Protein AF-0000000084345655 (afdb_homodimer)

Structure (mmCIF, N/CA/C/O backbone):
data_AF-0000000084345655-model_v1
#
loop_
_entity.id
_entity.type
_entity.pdbx_description
1 polymer 'Predicted metal-binding protein'
#
loop_
_atom_site.group_PDB
_atom_site.id
_atom_site.type_symbol
_atom_site.label_atom_id
_atom_site.label_alt_id
_atom_site.label_comp_id
_atom_site.label_asym_id
_atom_site.label_entity_id
_atom_site.label_seq_id
_atom_site.pdbx_PDB_ins_code
_atom_site.Cartn_x
_atom_site.Cartn_y
_atom_site.Cartn_z
_atom_site.occupancy
_atom_site.B_iso_or_equiv
_atom_site.auth_seq_id
_atom_site.auth_comp_id
_atom_site.auth_asym_id
_atom_site.auth_atom_id
_atom_site.pdbx_PDB_model_num
ATOM 1 N N . MET A 1 1 ? -11.711 14.359 1.758 1 95.94 1 MET A N 1
ATOM 2 C CA . MET A 1 1 ? -10.273 14.609 1.691 1 95.94 1 MET A CA 1
ATOM 3 C C . MET A 1 1 ? -9.516 13.352 1.294 1 95.94 1 MET A C 1
ATOM 5 O O . MET A 1 1 ? -9.844 12.258 1.756 1 95.94 1 MET A O 1
ATOM 9 N N . LYS A 1 2 ? -8.555 13.562 0.389 1 98.12 2 LYS A N 1
ATOM 10 C CA . LYS A 1 2 ? -7.789 12.422 -0.103 1 98.12 2 LYS A CA 1
ATOM 11 C C . LYS A 1 2 ? -6.379 12.406 0.487 1 98.12 2 LYS A C 1
ATOM 13 O O . LYS A 1 2 ? -5.684 13.422 0.468 1 98.12 2 LYS A O 1
ATOM 18 N N . ILE A 1 3 ? -6.008 11.258 1.002 1 98.69 3 ILE A N 1
ATOM 19 C CA . ILE A 1 3 ? -4.707 11.18 1.661 1 98.69 3 ILE A CA 1
ATOM 20 C C . ILE A 1 3 ? -3.922 9.984 1.113 1 98.69 3 ILE A C 1
ATOM 22 O O . ILE A 1 3 ? -4.488 9.117 0.446 1 98.69 3 ILE A O 1
ATOM 26 N N . ALA A 1 4 ? -2.621 9.961 1.27 1 98.88 4 ALA A N 1
ATOM 27 C CA . 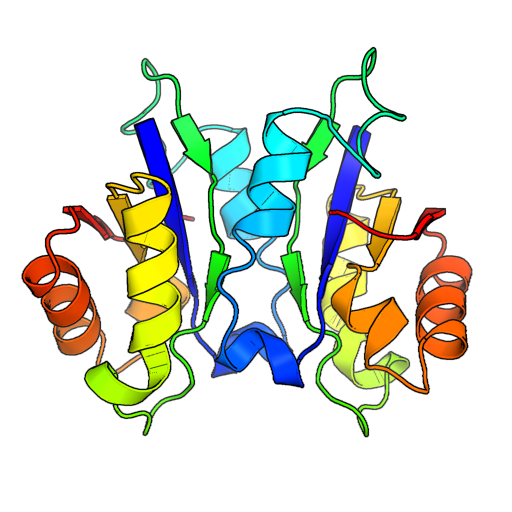ALA A 1 4 ? -1.746 8.844 0.935 1 98.88 4 ALA A CA 1
ATOM 28 C C . ALA A 1 4 ? -0.773 8.547 2.074 1 98.88 4 ALA A C 1
ATOM 30 O O . ALA A 1 4 ? -0.586 9.375 2.969 1 98.88 4 ALA A O 1
ATOM 31 N N . ILE A 1 5 ? -0.277 7.379 2.066 1 98.88 5 ILE A N 1
ATOM 32 C CA . ILE A 1 5 ? 0.68 6.941 3.076 1 98.88 5 ILE A CA 1
ATOM 33 C C . ILE A 1 5 ? 2.008 6.59 2.412 1 98.88 5 ILE A C 1
ATOM 35 O O . ILE A 1 5 ? 2.033 5.938 1.366 1 98.88 5 ILE A O 1
ATOM 39 N N . VAL A 1 6 ? 3.076 7.082 3 1 98.81 6 VAL A N 1
ATOM 40 C CA . VAL A 1 6 ? 4.418 6.688 2.58 1 98.81 6 VAL A CA 1
ATOM 41 C C . VAL A 1 6 ? 5.059 5.812 3.654 1 98.81 6 VAL A C 1
ATOM 43 O O . VAL A 1 6 ? 5.062 6.168 4.836 1 98.81 6 VAL A O 1
ATOM 46 N N . ILE A 1 7 ? 5.543 4.684 3.221 1 98.62 7 ILE A N 1
ATOM 47 C CA . ILE A 1 7 ? 6.195 3.762 4.148 1 98.62 7 ILE A CA 1
ATOM 48 C C . ILE A 1 7 ? 7.66 3.59 3.758 1 98.62 7 ILE A C 1
ATOM 50 O O . ILE A 1 7 ? 8.086 4.035 2.689 1 98.62 7 ILE A O 1
ATOM 54 N N . CYS A 1 8 ? 8.469 3.004 4.656 1 98.56 8 CYS A N 1
ATOM 55 C CA . CYS A 1 8 ? 9.883 2.727 4.426 1 98.56 8 CYS A CA 1
ATOM 56 C C . CYS A 1 8 ? 10.062 1.61 3.402 1 98.56 8 CYS A C 1
ATOM 58 O O . CYS A 1 8 ? 9.461 0.542 3.531 1 98.56 8 CYS A O 1
ATOM 60 N N . GLU A 1 9 ? 10.891 1.865 2.383 1 98.12 9 GLU A N 1
ATOM 61 C CA . GLU A 1 9 ? 11.148 0.864 1.353 1 98.12 9 GLU A CA 1
ATOM 62 C C . GLU A 1 9 ? 11.797 -0.385 1.948 1 98.12 9 GLU A C 1
ATOM 64 O O . GLU A 1 9 ? 11.391 -1.507 1.63 1 98.12 9 GLU A O 1
ATOM 69 N N . LYS A 1 10 ? 12.727 -0.243 2.801 1 97.56 10 LYS A N 1
ATOM 70 C CA . LYS A 1 10 ? 13.398 -1.377 3.422 1 97.56 10 LYS A CA 1
ATOM 71 C C . LYS A 1 10 ? 12.414 -2.248 4.195 1 97.56 10 LYS A C 1
ATOM 73 O O . LYS A 1 10 ? 12.398 -3.471 4.031 1 97.56 10 LYS A O 1
ATOM 78 N N . LEU A 1 11 ? 11.578 -1.655 4.957 1 97.62 11 LEU A N 1
ATOM 79 C CA . LEU A 1 11 ? 10.68 -2.402 5.828 1 97.62 11 LEU A CA 1
ATOM 80 C C . LEU A 1 11 ? 9.492 -2.945 5.035 1 97.62 11 LEU A C 1
ATOM 82 O O . LEU A 1 11 ? 8.797 -3.859 5.496 1 97.62 11 LEU A O 1
ATOM 86 N N . SER A 1 12 ? 9.242 -2.361 3.842 1 97.69 12 SER A N 1
ATOM 87 C CA . SER A 1 12 ? 8.133 -2.832 3.016 1 97.69 12 SER A CA 1
ATOM 88 C C . SER A 1 12 ? 8.352 -4.273 2.574 1 97.69 12 SER A C 1
ATOM 90 O O . SER A 1 12 ? 7.406 -4.949 2.16 1 97.69 12 SER A O 1
ATOM 92 N N . TYR A 1 13 ? 9.578 -4.773 2.637 1 97.62 13 TYR A N 1
ATOM 93 C CA . TYR A 1 13 ? 9.852 -6.16 2.264 1 97.62 13 TYR A CA 1
ATOM 94 C C . TYR A 1 13 ? 9.352 -7.121 3.334 1 97.62 13 TYR A C 1
ATOM 96 O O . TYR A 1 13 ? 9.188 -8.312 3.076 1 97.62 13 TYR A O 1
ATOM 104 N N . GLU A 1 14 ? 9.047 -6.547 4.469 1 96.5 14 GLU A N 1
ATOM 105 C CA . GLU A 1 14 ? 8.578 -7.406 5.551 1 96.5 14 GLU A CA 1
ATOM 106 C C . GLU A 1 14 ? 7.188 -6.984 6.02 1 96.5 14 GLU A C 1
ATOM 108 O O . GLU A 1 14 ? 6.539 -7.707 6.781 1 96.5 14 GLU A O 1
ATOM 113 N N . CYS A 1 15 ? 6.75 -5.922 5.504 1 96.56 15 CYS A N 1
ATOM 114 C CA . CYS A 1 15 ? 5.535 -5.316 6.039 1 96.56 15 CYS A CA 1
ATOM 115 C C . CYS A 1 15 ? 4.422 -5.309 4.996 1 96.56 15 CYS A C 1
ATOM 117 O O . CYS A 1 15 ? 4.664 -5.012 3.826 1 96.56 15 CYS A O 1
ATOM 119 N N . SER A 1 16 ? 3.197 -5.641 5.395 1 97.44 16 SER A N 1
ATOM 120 C CA . SER A 1 16 ? 2.047 -5.574 4.5 1 97.44 16 SER A CA 1
ATOM 121 C C . SER A 1 16 ? 1.24 -4.297 4.727 1 97.44 16 SER A C 1
ATOM 123 O O . SER A 1 16 ? 0.158 -4.133 4.16 1 97.44 16 SER A O 1
ATOM 125 N N . ALA A 1 17 ? 1.705 -3.434 5.641 1 98.06 17 ALA A N 1
ATOM 126 C CA . ALA A 1 17 ? 1.094 -2.16 6.016 1 98.06 17 ALA A CA 1
ATOM 127 C C . ALA A 1 17 ? -0.197 -2.381 6.801 1 98.06 17 ALA A C 1
ATOM 129 O O . ALA A 1 17 ? -1.1 -1.542 6.77 1 98.06 17 ALA A O 1
ATOM 130 N N . ILE A 1 18 ? -0.336 -3.553 7.398 1 97.62 18 ILE A N 1
ATOM 131 C CA . ILE A 1 18 ? -1.552 -3.918 8.117 1 97.62 18 ILE A CA 1
ATOM 132 C C . ILE A 1 18 ? -1.788 -2.936 9.266 1 97.62 18 ILE A C 1
ATOM 134 O O . ILE A 1 18 ? -2.928 -2.549 9.531 1 97.62 18 ILE A O 1
ATOM 138 N N . GLY A 1 19 ? -0.751 -2.561 10.023 1 97.12 19 GLY A N 1
ATOM 139 C CA . GLY A 1 19 ? -0.889 -1.598 11.109 1 97.12 19 GLY A CA 1
ATOM 140 C C . GLY A 1 19 ? -1.398 -0.247 10.641 1 97.12 19 GLY A C 1
ATOM 141 O O . GLY A 1 19 ? -2.262 0.353 11.281 1 97.12 19 GLY A O 1
ATOM 142 N N . CYS A 1 20 ? -0.872 0.239 9.531 1 98.44 20 CYS A N 1
ATOM 143 C CA . CYS A 1 20 ? -1.305 1.506 8.953 1 98.44 20 CYS A CA 1
ATOM 144 C C . CYS A 1 20 ? -2.771 1.447 8.555 1 98.44 20 CYS A C 1
ATOM 146 O O . CYS A 1 20 ? -3.543 2.359 8.859 1 98.44 20 CYS A O 1
ATOM 148 N N . PHE A 1 21 ? -3.156 0.314 7.902 1 98.5 21 PHE A N 1
ATOM 149 C CA . PHE A 1 21 ? -4.539 0.162 7.457 1 98.5 21 PHE A CA 1
ATOM 150 C C . PHE A 1 21 ? -5.477 0.036 8.648 1 98.5 21 PHE A C 1
ATOM 152 O O . PHE A 1 21 ? -6.578 0.595 8.641 1 98.5 21 PHE A O 1
ATOM 159 N N . ASN A 1 22 ? -5.035 -0.725 9.68 1 97.88 22 ASN A N 1
ATOM 160 C CA . ASN A 1 22 ? -5.855 -0.856 10.883 1 97.88 22 ASN A CA 1
ATOM 161 C C . ASN A 1 22 ? -6.121 0.499 11.531 1 97.88 22 ASN A C 1
ATOM 163 O O . ASN A 1 22 ? -7.266 0.819 11.859 1 97.88 22 ASN A O 1
ATOM 167 N N . ALA A 1 23 ? -5.113 1.276 11.711 1 98.31 23 ALA A N 1
ATOM 168 C CA . ALA A 1 23 ? -5.254 2.613 12.281 1 98.31 23 ALA A CA 1
ATOM 169 C C . ALA A 1 23 ? -6.137 3.496 11.406 1 98.31 23 ALA A C 1
ATOM 171 O O . ALA A 1 23 ? -6.984 4.234 11.914 1 98.31 23 ALA A O 1
ATOM 172 N N . PHE A 1 24 ? -5.961 3.426 10.047 1 98.5 24 PHE A N 1
ATOM 173 C CA . PHE A 1 24 ? -6.75 4.207 9.094 1 98.5 24 PHE A CA 1
ATOM 174 C C . PHE A 1 24 ? -8.227 3.832 9.18 1 98.5 24 PHE A C 1
ATOM 176 O O . PHE A 1 24 ? -9.086 4.703 9.328 1 98.5 24 PHE A O 1
ATOM 183 N N . ASN A 1 25 ? -8.516 2.531 9.125 1 97.19 25 ASN A N 1
ATOM 184 C CA . ASN A 1 25 ? -9.891 2.039 9.109 1 97.19 25 ASN A CA 1
ATOM 185 C C . ASN A 1 25 ? -10.633 2.406 10.391 1 97.19 25 ASN A C 1
ATOM 187 O O . ASN A 1 25 ? -11.828 2.695 10.359 1 97.19 25 ASN A O 1
ATOM 191 N N . LYS A 1 26 ? -9.922 2.441 11.469 1 96.94 26 LYS A N 1
ATOM 192 C CA . LYS A 1 26 ? -10.547 2.701 12.758 1 96.94 26 LYS A CA 1
ATOM 193 C C . LYS A 1 26 ? -10.461 4.184 13.117 1 96.94 26 LYS A C 1
ATOM 195 O O . LYS A 1 26 ? -10.969 4.602 14.164 1 96.94 26 LYS A O 1
ATOM 200 N N . LYS A 1 27 ? -9.82 4.965 12.312 1 97.69 27 LYS A N 1
ATOM 201 C CA . LYS A 1 27 ? -9.547 6.375 12.586 1 97.69 27 LYS A CA 1
ATOM 202 C C . LYS A 1 27 ? -8.953 6.566 13.969 1 97.69 27 LYS A C 1
ATOM 204 O O . LYS A 1 27 ? -9.43 7.391 14.75 1 97.69 27 LYS A O 1
ATOM 209 N N . GLU A 1 28 ? -7.902 5.793 14.156 1 98.06 28 GLU A N 1
ATOM 210 C CA . GLU A 1 28 ? -7.188 5.859 15.43 1 98.06 28 GLU A CA 1
ATOM 211 C C . GLU A 1 28 ? -5.754 6.344 15.227 1 98.06 28 GLU A C 1
ATOM 213 O O . GLU A 1 28 ? -5.301 6.504 14.094 1 98.06 28 GLU A O 1
ATOM 218 N N . LYS A 1 29 ? -5.062 6.723 16.344 1 97.94 29 LYS A N 1
ATOM 219 C CA . LYS A 1 29 ? -3.682 7.191 16.312 1 97.94 29 LYS A CA 1
ATOM 220 C C . LYS A 1 29 ? -3.545 8.43 15.438 1 97.94 29 LYS A C 1
ATOM 222 O O . LYS A 1 29 ? -4.227 9.438 15.656 1 97.94 29 LYS A O 1
ATOM 227 N N . ALA A 1 30 ? -2.645 8.422 14.453 1 98.25 30 ALA A N 1
ATOM 228 C CA . ALA A 1 30 ? -2.418 9.633 13.664 1 98.25 30 ALA A CA 1
ATOM 229 C C . ALA A 1 30 ? -3.666 10.008 12.875 1 98.25 30 ALA A C 1
ATOM 231 O O . ALA A 1 30 ? -3.793 11.148 12.414 1 98.25 30 ALA A O 1
ATOM 232 N N . PHE A 1 31 ? -4.57 9.07 12.664 1 98.56 31 PHE A N 1
ATOM 233 C CA . PHE A 1 31 ? -5.758 9.32 11.859 1 98.56 31 PHE A CA 1
ATOM 234 C C . PHE A 1 31 ? -6.902 9.836 12.727 1 98.56 31 PHE A C 1
ATOM 236 O O . PHE A 1 31 ? -7.977 10.164 12.211 1 98.56 31 PHE A O 1
ATOM 243 N N . GLU A 1 32 ? -6.68 10 14.07 1 98.31 32 GLU A N 1
ATOM 244 C CA . GLU A 1 32 ? -7.684 10.555 14.977 1 98.31 32 GLU A CA 1
ATOM 245 C C . GLU A 1 32 ? -8.078 11.969 14.562 1 98.31 32 GLU A C 1
ATOM 247 O O . GLU A 1 32 ? -9.195 12.406 14.836 1 98.31 32 GLU A O 1
ATOM 252 N N . ILE A 1 33 ? -7.203 12.617 13.938 1 97.69 33 ILE A N 1
ATOM 253 C CA . ILE A 1 33 ? -7.41 14.008 13.555 1 97.69 33 ILE A CA 1
ATOM 254 C C . ILE A 1 33 ? -8.547 14.102 12.539 1 97.69 33 ILE A C 1
ATOM 256 O O . ILE A 1 33 ? -9.062 15.188 12.266 1 97.69 33 ILE A O 1
ATOM 260 N N . TYR A 1 34 ? -8.93 12.914 11.922 1 97.81 34 TYR A N 1
ATOM 261 C CA . TYR A 1 34 ? -9.961 12.906 10.891 1 97.81 34 TYR A CA 1
ATOM 262 C C . TYR A 1 34 ? -11.281 12.375 11.445 1 97.81 34 TYR A C 1
ATOM 264 O O . TYR A 1 34 ? -12.148 11.938 10.688 1 97.81 34 TYR A O 1
ATOM 272 N N . LYS A 1 35 ? -11.477 12.234 12.711 1 95.62 35 LYS A N 1
ATOM 273 C CA . LYS A 1 35 ? -12.602 11.562 13.352 1 95.62 35 LYS A CA 1
ATOM 274 C C . LYS A 1 35 ? -13.93 12.086 12.82 1 95.62 35 LYS A C 1
ATOM 276 O O . LYS A 1 35 ? -14.898 11.328 12.688 1 95.62 35 LYS A O 1
ATOM 281 N N . ASN A 1 36 ? -13.984 13.328 12.391 1 95.56 36 ASN A N 1
ATOM 282 C CA . ASN A 1 36 ? -15.242 13.914 11.938 1 95.56 36 ASN A CA 1
ATOM 283 C C . ASN A 1 36 ? -15.211 14.203 10.438 1 95.56 36 ASN A C 1
ATOM 285 O O . ASN A 1 36 ? -16.078 14.914 9.922 1 95.56 36 ASN A O 1
ATOM 289 N N . ASP A 1 37 ? -14.203 13.695 9.781 1 96.31 37 ASP A N 1
ATOM 290 C CA . ASP A 1 37 ? -14.016 13.992 8.359 1 96.31 37 ASP A CA 1
ATOM 291 C C . ASP A 1 37 ? -14.18 12.727 7.516 1 96.31 37 ASP A C 1
ATOM 293 O O . ASP A 1 37 ? -13.953 11.617 7.996 1 96.31 37 ASP A O 1
ATOM 297 N N . ASN A 1 38 ? -14.703 12.945 6.316 1 95.31 38 ASN A N 1
ATOM 298 C CA . ASN A 1 38 ? -14.656 11.883 5.32 1 95.31 38 ASN A CA 1
ATOM 299 C C . ASN A 1 38 ? -13.305 11.859 4.598 1 95.31 38 ASN A C 1
ATOM 301 O O . ASN A 1 38 ? -12.922 12.844 3.965 1 95.31 38 ASN A O 1
ATOM 305 N N . ILE A 1 39 ? -12.586 10.727 4.75 1 97.12 39 ILE A N 1
ATOM 306 C CA . ILE A 1 39 ? -11.281 10.633 4.113 1 97.12 39 ILE A CA 1
ATOM 307 C C . ILE A 1 39 ? -11.227 9.375 3.24 1 97.12 39 ILE A C 1
ATOM 309 O O . ILE A 1 39 ? -11.883 8.375 3.537 1 97.12 39 ILE A O 1
ATOM 313 N N . GLU A 1 40 ? -10.523 9.469 2.205 1 97.31 40 GLU A N 1
ATOM 314 C CA . GLU A 1 40 ? -10.234 8.344 1.323 1 97.31 40 GLU A CA 1
ATOM 315 C C . GLU A 1 40 ? -8.734 8.141 1.15 1 97.31 40 GLU A C 1
ATOM 317 O O . GLU A 1 40 ? -7.988 9.109 0.984 1 97.31 40 GLU A O 1
ATOM 322 N N . LEU A 1 41 ? -8.352 6.957 1.272 1 97.94 41 LEU A N 1
ATOM 323 C CA . LEU A 1 41 ? -6.965 6.621 0.964 1 97.94 41 LEU A CA 1
ATOM 324 C C . LEU A 1 41 ? -6.77 6.438 -0.537 1 97.94 41 LEU A C 1
ATOM 326 O O . LEU A 1 41 ? -7.426 5.59 -1.151 1 97.94 41 LEU A O 1
ATOM 330 N N . PHE A 1 42 ? -5.836 7.215 -1.172 1 97.81 42 PHE A N 1
ATOM 331 C CA . PHE A 1 42 ? -5.645 7.211 -2.617 1 97.81 42 PHE A CA 1
ATOM 332 C C . PHE A 1 42 ? -4.191 6.918 -2.969 1 97.81 42 PHE A C 1
ATOM 334 O O . PHE A 1 42 ? -3.691 7.367 -4 1 97.81 42 PHE A O 1
ATOM 341 N N . GLY A 1 43 ? -3.543 6.238 -2.018 1 97.75 43 GLY A N 1
ATOM 342 C CA . GLY A 1 43 ? -2.182 5.809 -2.303 1 97.75 43 GLY A CA 1
ATOM 343 C C . GLY A 1 43 ? -1.469 5.238 -1.091 1 97.75 43 GLY A C 1
ATOM 344 O O . GLY A 1 43 ? -1.678 5.703 0.032 1 97.75 43 GLY A O 1
ATOM 345 N N . LEU A 1 44 ? -0.71 4.32 -1.286 1 98.69 44 LEU A N 1
ATOM 346 C CA . LEU A 1 44 ? 0.305 3.785 -0.386 1 98.69 44 LEU A CA 1
ATOM 347 C C . LEU A 1 44 ? 1.532 3.32 -1.165 1 98.69 44 LEU A C 1
ATOM 349 O O . LEU A 1 44 ? 1.423 2.48 -2.061 1 98.69 44 LEU A O 1
ATOM 353 N N . PHE A 1 45 ? 2.668 3.895 -0.838 1 98.69 45 PHE A N 1
ATOM 354 C CA . PHE A 1 45 ? 3.885 3.582 -1.578 1 98.69 45 PHE A CA 1
ATOM 355 C C . PHE A 1 45 ? 5.117 3.777 -0.703 1 98.69 45 PHE A C 1
ATOM 357 O O . PHE A 1 45 ? 5.039 4.402 0.357 1 98.69 45 PHE A O 1
ATOM 364 N N . HIS A 1 46 ? 6.227 3.209 -1.124 1 98.38 46 HIS A N 1
ATOM 365 C CA . HIS A 1 46 ? 7.441 3.334 -0.324 1 98.38 46 HIS A CA 1
ATOM 366 C C . HIS A 1 46 ? 8.344 4.441 -0.86 1 98.38 46 HIS A C 1
ATOM 368 O O . HIS A 1 46 ? 8.188 4.871 -2.004 1 98.38 46 HIS A O 1
ATOM 374 N N . CYS A 1 47 ? 9.344 4.934 -0.099 1 97.88 47 CYS A N 1
ATOM 375 C CA . CYS A 1 47 ? 10.25 6.043 -0.364 1 97.88 47 CYS A CA 1
ATOM 376 C C . CYS A 1 47 ? 11.273 5.668 -1.428 1 97.88 47 CYS A C 1
ATOM 378 O O . CYS A 1 47 ? 12.055 6.516 -1.868 1 97.88 47 CYS A O 1
ATOM 380 N N . ASN A 1 48 ? 11.453 4.613 -1.831 1 97.56 48 ASN A N 1
ATOM 381 C CA . ASN A 1 48 ? 12.273 4.055 -2.895 1 97.56 48 ASN A CA 1
ATOM 382 C C . ASN A 1 48 ? 13.727 3.898 -2.453 1 97.56 48 ASN A C 1
ATOM 384 O O . ASN A 1 48 ? 14.648 3.994 -3.273 1 97.56 48 ASN A O 1
ATOM 388 N N . GLY A 1 49 ? 13.953 3.805 -1.143 1 96.94 49 GLY A N 1
ATOM 389 C CA . GLY A 1 49 ? 15.234 3.334 -0.635 1 96.94 49 GLY A CA 1
ATOM 390 C C . GLY A 1 49 ? 16.078 4.441 -0.032 1 96.94 49 GLY A C 1
ATOM 391 O O . GLY A 1 49 ? 15.938 5.605 -0.404 1 96.94 49 GLY A O 1
ATOM 392 N N . CYS A 1 50 ? 17.047 4.125 0.734 1 97.62 50 CYS A N 1
ATOM 393 C CA . CYS A 1 50 ? 17.828 5.02 1.573 1 97.62 50 CYS A CA 1
ATOM 394 C C . CYS A 1 50 ? 18.719 5.922 0.726 1 97.62 50 CYS A C 1
ATOM 396 O O . CYS A 1 50 ? 19.047 7.035 1.131 1 97.62 50 CYS A O 1
ATOM 398 N N . ASN A 1 51 ? 19.109 5.477 -0.377 1 96.56 51 ASN A N 1
ATOM 399 C CA . ASN A 1 51 ? 20.016 6.234 -1.216 1 96.56 51 ASN A CA 1
ATOM 400 C C . ASN A 1 51 ? 19.312 6.809 -2.443 1 96.56 51 ASN A C 1
ATOM 402 O O . ASN A 1 51 ? 19.969 7.27 -3.381 1 96.56 51 ASN A O 1
ATOM 406 N N . SER A 1 52 ? 18.031 6.773 -2.404 1 96.94 52 SER A N 1
ATOM 407 C CA . SER A 1 52 ? 17.266 7.211 -3.572 1 96.94 52 SER A CA 1
ATOM 408 C C . SER A 1 52 ? 17.312 8.727 -3.729 1 96.94 52 SER A C 1
ATOM 410 O O . SER A 1 52 ? 17.5 9.453 -2.748 1 96.94 52 SER A O 1
ATOM 412 N N . ASP A 1 53 ? 17.281 9.203 -4.957 1 97.81 53 ASP A N 1
ATOM 413 C CA . ASP A 1 53 ? 17.047 10.602 -5.273 1 97.81 53 ASP A CA 1
ATOM 414 C C . ASP A 1 53 ? 15.547 10.914 -5.273 1 97.81 53 ASP A C 1
ATOM 416 O O . ASP A 1 53 ? 14.828 10.547 -6.211 1 97.81 53 ASP A O 1
ATOM 420 N N . LEU A 1 54 ? 15.023 11.594 -4.289 1 97.81 54 LEU A N 1
ATOM 421 C CA . LEU A 1 54 ? 13.594 11.812 -4.086 1 97.81 54 LEU A CA 1
ATOM 422 C C . LEU A 1 54 ? 12.977 12.492 -5.301 1 97.81 54 LEU A C 1
ATOM 424 O O . LEU A 1 54 ? 11.891 12.102 -5.746 1 97.81 54 LEU A O 1
ATOM 428 N N . ASN A 1 55 ? 13.633 13.484 -5.836 1 97.06 55 ASN A N 1
ATOM 429 C CA . ASN A 1 55 ? 13.102 14.227 -6.977 1 97.06 55 ASN A CA 1
ATOM 430 C C . ASN A 1 55 ? 12.977 13.344 -8.211 1 97.06 55 ASN A C 1
ATOM 432 O O . ASN A 1 55 ? 12.016 13.469 -8.977 1 97.06 55 ASN A O 1
ATOM 436 N N . LYS A 1 56 ? 13.906 12.484 -8.398 1 97.38 56 LYS A N 1
ATOM 437 C CA . LYS A 1 56 ? 13.914 11.609 -9.57 1 97.38 56 LYS A CA 1
ATOM 438 C C . LYS A 1 56 ? 13.047 10.375 -9.344 1 97.38 56 LYS A C 1
ATOM 440 O O . LYS A 1 56 ? 12.219 10.031 -10.188 1 97.38 56 LYS A O 1
ATOM 445 N N . ASP A 1 57 ? 13.094 9.844 -8.211 1 97.44 57 ASP A N 1
ATOM 446 C CA . ASP A 1 57 ? 12.555 8.508 -7.984 1 97.44 57 ASP A CA 1
ATOM 447 C C . ASP A 1 57 ? 11.086 8.578 -7.574 1 97.44 57 ASP A C 1
ATOM 449 O O . ASP A 1 57 ? 10.359 7.59 -7.691 1 97.44 57 ASP A O 1
ATOM 453 N N . LEU A 1 58 ? 10.625 9.711 -7.102 1 98.12 58 LEU A N 1
ATOM 454 C CA . LEU A 1 58 ? 9.242 9.812 -6.656 1 98.12 58 LEU A CA 1
ATOM 455 C C . LEU A 1 58 ? 8.438 10.727 -7.578 1 98.12 58 LEU A C 1
ATOM 457 O O . LEU A 1 58 ? 7.238 10.922 -7.375 1 98.12 58 LEU A O 1
ATOM 461 N N . ASP A 1 59 ? 9.039 11.211 -8.617 1 96.81 59 ASP A N 1
ATOM 462 C CA . ASP A 1 59 ? 8.43 12.234 -9.461 1 96.81 59 ASP A CA 1
ATOM 463 C C . ASP A 1 59 ? 7.109 11.742 -10.055 1 96.81 59 ASP A C 1
ATOM 465 O O . ASP A 1 59 ? 6.09 12.438 -9.969 1 96.81 59 ASP A O 1
ATOM 469 N N . TYR A 1 60 ? 7.125 10.625 -10.656 1 96.94 60 TYR A N 1
ATOM 470 C CA . TYR A 1 60 ? 5.918 10.102 -11.289 1 96.94 60 TYR A CA 1
ATOM 471 C C . TYR A 1 60 ? 4.824 9.859 -10.258 1 96.94 60 TYR A C 1
ATOM 473 O O . TYR A 1 60 ? 3.656 10.172 -10.5 1 96.94 60 TYR A O 1
ATOM 481 N N . LYS A 1 61 ? 5.16 9.383 -9.117 1 98.12 61 LYS A N 1
ATOM 482 C CA . LYS A 1 61 ? 4.195 9.156 -8.047 1 98.12 61 LYS A CA 1
ATOM 483 C C . LYS A 1 61 ? 3.553 10.469 -7.602 1 98.12 61 LYS A C 1
ATOM 485 O O . LYS A 1 61 ? 2.332 10.547 -7.445 1 98.12 61 LYS A O 1
ATOM 490 N N . ILE A 1 62 ? 4.418 11.5 -7.461 1 98.31 62 ILE A N 1
ATOM 491 C CA . ILE A 1 62 ? 3.941 12.82 -7.066 1 98.31 62 ILE A CA 1
ATOM 492 C C . ILE A 1 62 ? 2.951 13.344 -8.109 1 98.31 62 ILE A C 1
ATOM 494 O O . ILE A 1 62 ? 1.875 13.836 -7.754 1 98.31 62 ILE A O 1
ATOM 498 N N . THR A 1 63 ? 3.33 13.164 -9.344 1 97.81 63 THR A N 1
ATOM 499 C CA . THR A 1 63 ? 2.479 13.625 -10.438 1 97.81 63 THR A CA 1
ATOM 500 C C . THR A 1 63 ? 1.115 12.938 -10.383 1 97.81 63 THR A C 1
ATOM 502 O O . THR A 1 63 ? 0.081 13.594 -10.523 1 97.81 63 THR A O 1
ATOM 505 N N . GLN A 1 64 ? 1.069 11.68 -10.133 1 97.19 64 GLN A N 1
ATOM 506 C CA . GLN A 1 64 ? -0.175 10.922 -10.055 1 97.19 64 GLN A CA 1
ATOM 507 C C . GLN A 1 64 ? -1.02 11.367 -8.867 1 97.19 64 GLN A C 1
ATOM 509 O O . GLN A 1 64 ? -2.232 11.547 -8.992 1 97.19 64 GLN A O 1
ATOM 514 N N . LEU A 1 65 ? -0.371 11.539 -7.742 1 98.31 65 LEU A N 1
ATOM 515 C CA . LEU A 1 65 ? -1.086 11.977 -6.551 1 98.31 65 LEU A CA 1
ATOM 516 C C . LEU A 1 65 ? -1.768 13.32 -6.789 1 98.31 65 LEU A C 1
ATOM 518 O O . LEU A 1 65 ? -2.928 13.508 -6.414 1 98.31 65 LEU A O 1
ATOM 522 N N . LYS A 1 66 ? -1.052 14.211 -7.414 1 98 66 LYS A N 1
ATOM 523 C CA . LYS A 1 66 ? -1.604 15.539 -7.695 1 98 66 LYS A CA 1
ATOM 524 C C . LYS A 1 66 ? -2.754 15.453 -8.695 1 98 66 LYS A C 1
ATOM 526 O O . LYS A 1 66 ? -3.773 16.125 -8.531 1 98 66 LYS A O 1
ATOM 531 N N . LYS A 1 67 ? -2.58 14.648 -9.672 1 97.5 67 LYS A N 1
ATOM 532 C CA . LYS A 1 67 ? -3.625 14.461 -10.672 1 97.5 67 LYS A CA 1
ATOM 533 C C . LYS A 1 67 ? -4.93 14.008 -10.023 1 97.5 67 LYS A C 1
ATOM 535 O O . LYS A 1 67 ? -6.016 14.367 -10.492 1 97.5 67 LYS A O 1
ATOM 540 N N . PHE A 1 68 ? -4.852 13.305 -8.961 1 97.69 68 PHE A N 1
ATOM 541 C CA . PHE A 1 68 ? -6.035 12.773 -8.305 1 97.69 68 PHE A CA 1
ATOM 542 C C . PHE A 1 68 ? -6.391 13.586 -7.066 1 97.69 68 PHE A C 1
ATOM 544 O O . PHE A 1 68 ? -7.156 13.141 -6.215 1 97.69 68 PHE A O 1
ATOM 551 N N . ASN A 1 69 ? -5.766 14.734 -6.883 1 97.81 69 ASN A N 1
ATOM 552 C CA . ASN A 1 69 ? -6.086 15.742 -5.883 1 97.81 69 ASN A CA 1
ATOM 553 C C . ASN A 1 69 ? -5.82 15.234 -4.469 1 97.81 69 ASN A C 1
ATOM 555 O O . ASN A 1 69 ? -6.594 15.508 -3.549 1 97.81 69 ASN A O 1
ATOM 559 N N . VAL A 1 70 ? -4.781 14.414 -4.402 1 98.44 70 VAL A N 1
ATOM 560 C CA . VAL A 1 70 ? -4.332 14.039 -3.066 1 98.44 70 VAL A CA 1
ATOM 561 C C . VAL A 1 70 ? -3.699 15.242 -2.373 1 98.44 70 VAL A C 1
ATOM 563 O O . VAL A 1 70 ? -2.852 15.922 -2.955 1 98.44 70 VAL A O 1
ATOM 566 N N . GLU A 1 71 ? -4.086 15.398 -1.108 1 97.81 71 GLU A N 1
ATOM 567 C CA . GLU A 1 71 ? -3.686 16.625 -0.432 1 97.81 71 GLU A CA 1
ATOM 568 C C . GLU A 1 71 ? -2.732 16.344 0.725 1 97.81 71 GLU A C 1
ATOM 570 O O . GLU A 1 71 ? -1.902 17.172 1.078 1 97.81 71 GLU A O 1
ATOM 575 N N . ILE A 1 72 ? -2.887 15.25 1.305 1 98.81 72 ILE A N 1
ATOM 576 C CA . ILE A 1 72 ? -2.215 14.969 2.57 1 98.81 72 ILE A CA 1
ATOM 577 C C . ILE A 1 72 ? -1.389 13.695 2.445 1 98.81 72 ILE A C 1
ATOM 579 O O . ILE A 1 72 ? -1.846 12.703 1.869 1 98.81 72 ILE A O 1
ATOM 583 N N . ILE A 1 73 ? -0.165 13.75 2.957 1 98.88 73 ILE A N 1
ATOM 584 C CA . ILE A 1 73 ? 0.725 12.602 3.023 1 98.88 73 ILE A CA 1
ATOM 585 C C . ILE A 1 73 ? 0.997 12.242 4.48 1 98.88 73 ILE A C 1
ATOM 587 O O . ILE A 1 73 ? 1.433 13.086 5.266 1 98.88 73 ILE A O 1
ATOM 591 N N . HIS A 1 74 ? 0.655 11.102 4.852 1 98.94 74 HIS A N 1
ATOM 592 C CA . HIS A 1 74 ? 1.117 10.562 6.125 1 98.94 74 HIS A CA 1
ATOM 593 C C . HIS A 1 74 ? 2.467 9.867 5.977 1 98.94 74 HIS A C 1
ATOM 595 O O . HIS A 1 74 ? 2.617 8.969 5.148 1 98.94 74 HIS A O 1
ATOM 601 N N . LEU A 1 75 ? 3.516 10.25 6.715 1 98.81 75 LEU A N 1
ATOM 602 C CA . LEU A 1 75 ? 4.758 9.5 6.832 1 98.81 75 LEU A CA 1
ATOM 603 C C . LEU A 1 75 ? 4.656 8.453 7.938 1 98.81 75 LEU A C 1
ATOM 605 O O . LEU A 1 75 ? 4.594 8.797 9.117 1 98.81 75 LEU A O 1
ATOM 609 N N . ALA A 1 76 ? 4.621 7.242 7.52 1 98.56 76 ALA A N 1
ATOM 610 C CA . ALA A 1 76 ? 4.383 6.156 8.461 1 98.56 76 ALA A CA 1
ATOM 611 C C . ALA A 1 76 ? 5.445 6.133 9.555 1 98.56 76 ALA A C 1
ATOM 613 O O . ALA A 1 76 ? 6.547 6.66 9.375 1 98.56 76 ALA A O 1
ATOM 614 N N . LYS A 1 77 ? 5.164 5.527 10.672 1 97.25 77 LYS A N 1
ATOM 615 C CA . LYS A 1 77 ? 6.031 5.469 11.844 1 97.25 77 LYS A CA 1
ATOM 616 C C . LYS A 1 77 ? 7.379 4.836 11.5 1 97.25 77 LYS A C 1
ATOM 618 O O . LYS A 1 77 ? 8.414 5.23 12.039 1 97.25 77 LYS A O 1
ATOM 623 N N . CYS A 1 78 ? 7.363 3.92 10.586 1 97.62 78 CYS A N 1
ATOM 624 C CA . CYS A 1 78 ? 8.602 3.248 10.211 1 97.62 78 CYS A CA 1
ATOM 625 C C . CYS A 1 78 ? 9.594 4.23 9.602 1 97.62 78 CYS A C 1
ATOM 627 O O . CYS A 1 78 ? 10.805 4.094 9.797 1 97.62 78 CYS A O 1
ATOM 629 N N . ILE A 1 79 ? 9.102 5.16 8.836 1 97.38 79 ILE A N 1
ATOM 630 C CA . ILE A 1 79 ? 10.008 6.16 8.273 1 97.38 79 ILE A CA 1
ATOM 631 C C . ILE A 1 79 ? 10.578 7.02 9.398 1 97.38 79 ILE A C 1
ATOM 633 O O . ILE A 1 79 ? 11.781 7.309 9.414 1 97.38 79 ILE A O 1
ATOM 637 N N . GLU A 1 80 ? 9.75 7.383 10.305 1 95.25 80 GLU A N 1
ATOM 638 C CA . GLU A 1 80 ? 10.156 8.234 11.422 1 95.25 80 GLU A CA 1
ATOM 639 C C . GLU A 1 80 ? 11.227 7.555 12.273 1 95.25 80 GLU A C 1
ATOM 641 O O . GLU A 1 80 ? 12.188 8.195 12.703 1 95.25 80 GLU A O 1
ATOM 646 N N . VAL A 1 81 ? 11.102 6.242 12.469 1 94.88 81 VAL A N 1
ATOM 647 C CA . VAL A 1 81 ? 11.938 5.543 13.438 1 94.88 81 VAL A CA 1
ATOM 648 C C . VAL A 1 81 ? 13.188 5 12.75 1 94.88 81 VAL A C 1
ATOM 650 O O . VAL A 1 81 ? 14.266 4.98 13.336 1 94.88 81 VAL A O 1
ATOM 653 N N . GLU A 1 82 ? 13.117 4.652 11.461 1 94.19 82 GLU A N 1
ATOM 654 C CA . GLU A 1 82 ? 14.211 3.934 10.805 1 94.19 82 GLU A CA 1
ATOM 655 C C . GLU A 1 82 ? 15.008 4.855 9.891 1 94.19 82 GLU A C 1
ATOM 657 O O . GLU A 1 82 ? 16.141 4.535 9.516 1 94.19 82 GLU A O 1
ATOM 662 N N . CYS A 1 83 ? 14.477 5.918 9.508 1 97.25 83 CYS A N 1
ATOM 663 C CA . CYS A 1 83 ? 15.031 6.641 8.375 1 97.25 83 CYS A CA 1
ATOM 664 C C . CYS A 1 83 ? 15.812 7.863 8.836 1 97.25 83 CYS A C 1
ATOM 666 O O . CYS A 1 83 ? 15.258 8.766 9.461 1 97.25 83 CYS A O 1
ATOM 668 N N . PHE A 1 84 ? 17.031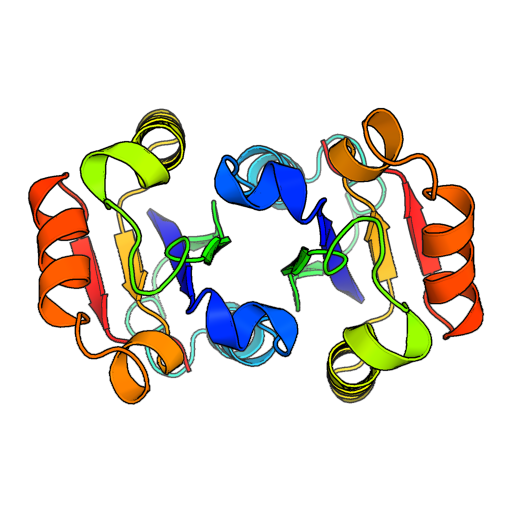 7.961 8.508 1 97.19 84 PHE A N 1
ATOM 669 C CA . PHE A 1 84 ? 17.859 9.109 8.852 1 97.19 84 PHE A CA 1
ATOM 670 C C . PHE A 1 84 ? 17.516 10.312 7.984 1 97.19 84 PHE A C 1
ATOM 672 O O . PHE A 1 84 ? 17.906 11.438 8.289 1 97.19 84 PHE A O 1
ATOM 679 N N . ARG A 1 85 ? 16.766 10.086 6.945 1 97.5 85 ARG A N 1
ATOM 680 C CA . ARG A 1 85 ? 16.406 11.156 6.02 1 97.5 85 ARG A CA 1
ATOM 681 C C . ARG A 1 85 ? 14.984 11.641 6.273 1 97.5 85 ARG A C 1
ATOM 683 O O . ARG A 1 85 ? 14.352 12.219 5.387 1 97.5 85 ARG A O 1
ATOM 690 N N . TYR A 1 86 ? 14.438 11.352 7.438 1 98.06 86 TYR A N 1
ATOM 691 C CA . TYR A 1 86 ? 13.047 11.672 7.738 1 98.06 86 TYR A CA 1
ATOM 692 C C . TYR A 1 86 ? 12.734 13.125 7.406 1 98.06 86 TYR A C 1
ATOM 694 O O . TYR A 1 86 ? 11.781 13.422 6.684 1 98.06 86 TYR A O 1
ATOM 702 N N . CYS A 1 87 ? 13.523 14.078 7.91 1 98.19 87 CYS A N 1
ATOM 703 C CA . CYS A 1 87 ? 13.281 15.5 7.719 1 98.19 87 CYS A CA 1
ATOM 704 C C . CYS A 1 87 ? 13.359 15.875 6.246 1 98.19 87 CYS A C 1
ATOM 706 O O . CYS A 1 87 ? 12.586 16.703 5.766 1 98.19 87 CYS A O 1
ATOM 708 N N . GLU A 1 88 ? 14.305 15.281 5.59 1 98.44 88 GLU A N 1
ATOM 709 C CA . GLU A 1 88 ? 14.438 15.516 4.156 1 98.44 88 GLU A CA 1
ATOM 710 C C . GLU A 1 88 ? 13.188 15.062 3.404 1 98.44 88 GLU A C 1
ATOM 712 O O . GLU A 1 88 ? 12.672 15.789 2.547 1 98.44 88 GLU A O 1
ATOM 717 N N . ILE A 1 89 ? 12.68 13.883 3.727 1 98.62 89 ILE A N 1
ATOM 718 C CA . ILE A 1 89 ? 11.492 13.328 3.082 1 98.62 89 ILE A CA 1
ATOM 719 C C . ILE A 1 89 ? 10.281 14.203 3.4 1 98.62 89 ILE A C 1
ATOM 721 O O . ILE A 1 89 ? 9.5 14.539 2.508 1 98.62 89 ILE A O 1
ATOM 725 N N . LYS A 1 90 ? 10.195 14.562 4.668 1 98.69 90 LYS A N 1
ATOM 726 C CA . LYS A 1 90 ? 9.102 15.438 5.078 1 98.69 90 LYS A CA 1
ATOM 727 C C . LYS A 1 90 ? 9.109 16.734 4.273 1 98.69 90 LYS A C 1
ATOM 729 O O . LYS A 1 90 ? 8.086 17.109 3.688 1 98.69 90 LYS A O 1
ATOM 734 N N . ARG A 1 91 ? 10.227 17.344 4.211 1 98.62 91 ARG A N 1
ATOM 735 C CA . ARG A 1 91 ? 10.359 18.625 3.502 1 98.62 91 ARG A CA 1
ATOM 736 C C . ARG A 1 91 ? 10.086 18.453 2.012 1 98.62 91 ARG A C 1
ATOM 738 O O . ARG A 1 91 ? 9.508 19.328 1.375 1 98.62 91 ARG A O 1
ATOM 745 N N . PHE A 1 92 ? 10.531 17.344 1.48 1 98.75 92 PHE A N 1
ATOM 746 C CA . PHE A 1 92 ? 10.297 17.047 0.073 1 98.75 92 PHE A CA 1
ATOM 747 C C . PHE A 1 92 ? 8.812 17.125 -0.26 1 98.75 92 PHE A C 1
ATOM 749 O O . PHE A 1 92 ? 8.414 17.828 -1.185 1 98.75 92 PHE A O 1
ATOM 756 N N . PHE A 1 93 ? 7.984 16.406 0.532 1 98.75 93 PHE A N 1
ATOM 757 C CA . PHE A 1 93 ? 6.551 16.391 0.262 1 98.75 93 PHE A CA 1
ATOM 758 C C . PHE A 1 93 ? 5.926 17.75 0.545 1 98.75 93 PHE A C 1
ATOM 760 O O . PHE A 1 93 ? 5.039 18.188 -0.187 1 98.75 93 PHE A O 1
ATOM 767 N N . GLU A 1 94 ? 6.398 18.453 1.62 1 98.88 94 GLU A N 1
ATOM 768 C CA . GLU A 1 94 ? 5.898 19.781 1.907 1 98.88 94 GLU A CA 1
ATOM 769 C C . GLU A 1 94 ? 6.195 20.75 0.756 1 98.88 94 GLU A C 1
ATOM 771 O O . GLU A 1 94 ? 5.336 21.531 0.358 1 98.88 94 GLU A O 1
ATOM 776 N N . ASN A 1 95 ? 7.387 20.625 0.238 1 98.56 95 ASN A N 1
ATOM 777 C CA . ASN A 1 95 ? 7.801 21.5 -0.857 1 98.56 95 ASN A CA 1
ATOM 778 C C . ASN A 1 95 ? 7.004 21.219 -2.129 1 98.56 95 ASN A C 1
ATOM 780 O O . ASN A 1 95 ? 6.895 22.078 -3.004 1 98.56 95 ASN A O 1
ATOM 784 N N . LYS A 1 96 ? 6.551 20.031 -2.258 1 98.56 96 LYS A N 1
ATOM 785 C CA . LYS A 1 96 ? 5.723 19.688 -3.406 1 98.56 96 LYS A CA 1
ATOM 786 C C . LYS A 1 96 ? 4.273 20.109 -3.189 1 98.56 96 LYS A C 1
ATOM 788 O O . LYS A 1 96 ? 3.412 19.859 -4.035 1 98.56 96 LYS A O 1
ATOM 793 N N . GLY A 1 97 ? 3.957 20.641 -2.027 1 98.44 97 GLY A N 1
ATOM 794 C CA . GLY A 1 97 ? 2.645 21.219 -1.81 1 98.44 97 GLY A CA 1
ATOM 795 C C . GLY A 1 97 ? 1.729 20.344 -0.976 1 98.44 97 GLY A C 1
ATOM 796 O O . GLY A 1 97 ? 0.537 20.641 -0.847 1 98.44 97 GLY A O 1
ATOM 797 N N . PHE A 1 98 ? 2.209 19.297 -0.461 1 98.81 98 PHE A N 1
ATOM 798 C CA . PHE A 1 98 ? 1.396 18.406 0.373 1 98.81 98 PHE A CA 1
ATOM 799 C C . PHE A 1 98 ? 1.438 18.859 1.83 1 98.81 98 PHE A C 1
ATOM 801 O O . PHE A 1 98 ? 2.463 19.359 2.303 1 98.81 98 PHE A O 1
ATOM 808 N N . LYS A 1 99 ? 0.269 18.719 2.496 1 98.75 99 LYS A N 1
ATOM 809 C CA . LYS A 1 99 ? 0.32 18.688 3.955 1 98.75 99 LYS A CA 1
ATOM 810 C C . LYS A 1 99 ? 0.878 17.359 4.453 1 98.75 99 LYS A C 1
ATOM 812 O O . LYS A 1 99 ? 0.447 16.297 4.012 1 98.75 99 LYS A O 1
ATOM 817 N N . VAL A 1 100 ? 1.836 17.453 5.344 1 98.81 100 VAL A N 1
ATOM 818 C CA . VAL A 1 100 ? 2.473 16.234 5.824 1 98.81 100 VAL A CA 1
ATOM 819 C C . VAL A 1 100 ? 2.07 15.977 7.277 1 98.81 100 VAL A C 1
ATOM 821 O O . VAL A 1 100 ? 2.145 16.875 8.117 1 98.81 100 VAL A O 1
ATOM 824 N N . ILE A 1 101 ? 1.58 14.852 7.543 1 98.75 101 ILE A N 1
ATOM 825 C CA . ILE A 1 101 ? 1.228 14.43 8.891 1 98.75 101 ILE A CA 1
ATOM 826 C C . ILE A 1 101 ? 2.184 13.336 9.359 1 98.75 101 ILE A C 1
ATOM 828 O O . ILE A 1 101 ? 2.506 12.422 8.602 1 98.75 101 ILE A O 1
ATOM 832 N N . GLU A 1 102 ? 2.584 13.461 10.594 1 97.81 102 GLU A N 1
ATOM 833 C CA . GLU A 1 102 ? 3.514 12.477 11.148 1 97.81 102 GLU A CA 1
ATOM 834 C C . GLU A 1 102 ? 2.783 11.219 11.609 1 97.81 102 GLU A C 1
ATOM 836 O O . GLU A 1 102 ? 1.807 11.305 12.359 1 97.81 102 GLU A O 1
ATOM 841 N N . GLY A 1 103 ? 3.197 10.109 11.078 1 97.56 103 GLY A N 1
ATOM 842 C CA . GLY A 1 103 ? 2.801 8.82 11.617 1 97.56 103 GLY A CA 1
ATOM 843 C C . GLY A 1 103 ? 1.56 8.25 10.953 1 97.56 103 GLY A C 1
ATOM 844 O O . GLY A 1 103 ? 0.873 8.953 10.211 1 97.56 103 GLY A O 1
ATOM 845 N N . THR A 1 104 ? 1.305 7.105 11.281 1 98.06 104 THR A N 1
ATOM 846 C CA . THR A 1 104 ? 0.084 6.348 11.031 1 98.06 104 THR A CA 1
ATOM 847 C C . THR A 1 104 ? -0.351 5.59 12.281 1 98.06 104 THR A C 1
ATOM 849 O O . THR A 1 104 ? -1.186 6.078 13.047 1 98.06 104 THR A O 1
ATOM 852 N N . HIS A 1 105 ? 0.411 4.633 12.633 1 95.44 105 HIS A N 1
ATOM 853 C CA . HIS A 1 105 ? 0.095 3.826 13.797 1 95.44 105 HIS A CA 1
ATOM 854 C C . HIS A 1 105 ? 1.273 3.771 14.766 1 95.44 105 HIS A C 1
ATOM 856 O O . HIS A 1 105 ? 2.412 4.051 14.383 1 95.44 105 HIS A O 1
ATOM 862 N N . MET B 1 1 ? -16.016 -7.652 5.254 1 96 1 MET B N 1
ATOM 863 C CA . MET B 1 1 ? -14.977 -8.492 4.66 1 96 1 MET B CA 1
ATOM 864 C C . MET B 1 1 ? -13.672 -7.727 4.508 1 96 1 MET B C 1
ATOM 866 O O . MET B 1 1 ? -13.68 -6.551 4.133 1 96 1 MET B O 1
ATOM 870 N N . LYS B 1 2 ? -12.578 -8.43 4.867 1 98.19 2 LYS B N 1
ATOM 871 C CA . LYS B 1 2 ? -11.266 -7.777 4.805 1 98.19 2 LYS B CA 1
ATOM 872 C C . LYS B 1 2 ? -10.453 -8.289 3.617 1 98.19 2 LYS B C 1
ATOM 874 O O . LYS B 1 2 ? -10.336 -9.5 3.416 1 98.19 2 LYS B O 1
ATOM 879 N N . ILE B 1 3 ? -9.922 -7.348 2.854 1 98.69 3 ILE B N 1
ATOM 880 C CA . ILE B 1 3 ? -9.203 -7.746 1.651 1 98.69 3 ILE B CA 1
ATOM 881 C C . ILE B 1 3 ? -7.832 -7.07 1.623 1 98.69 3 ILE B C 1
ATOM 883 O O . ILE B 1 3 ? -7.586 -6.129 2.381 1 98.69 3 ILE B O 1
ATOM 887 N N . ALA B 1 4 ? -6.898 -7.578 0.862 1 98.88 4 ALA B N 1
ATOM 888 C CA . ALA B 1 4 ? -5.59 -6.977 0.613 1 98.88 4 ALA B CA 1
ATOM 889 C C . ALA B 1 4 ? -5.254 -6.996 -0.875 1 98.88 4 ALA B C 1
ATOM 891 O O . ALA B 1 4 ? -5.883 -7.719 -1.652 1 98.88 4 ALA B O 1
ATOM 892 N N . ILE B 1 5 ? -4.371 -6.145 -1.232 1 98.88 5 ILE B N 1
ATOM 893 C CA . ILE B 1 5 ? -3.928 -6.043 -2.619 1 98.88 5 ILE B CA 1
ATOM 894 C C . ILE B 1 5 ? -2.438 -6.363 -2.709 1 98.88 5 ILE B C 1
ATOM 896 O O . ILE B 1 5 ? -1.645 -5.902 -1.884 1 98.88 5 ILE B O 1
ATOM 900 N N . VAL B 1 6 ? -2.109 -7.191 -3.672 1 98.88 6 VAL B N 1
ATOM 901 C CA . VAL B 1 6 ? -0.708 -7.449 -3.986 1 98.88 6 VAL B CA 1
ATOM 902 C C . VAL B 1 6 ? -0.352 -6.809 -5.324 1 98.88 6 VAL B C 1
ATOM 904 O O . VAL B 1 6 ? -1.06 -6.996 -6.316 1 98.88 6 VAL B O 1
ATOM 907 N N . ILE B 1 7 ? 0.704 -6.047 -5.309 1 98.69 7 ILE B N 1
ATOM 908 C CA . ILE B 1 7 ? 1.15 -5.375 -6.527 1 98.69 7 ILE B CA 1
ATOM 909 C C . ILE B 1 7 ? 2.539 -5.879 -6.914 1 98.69 7 ILE B C 1
ATOM 911 O O . ILE B 1 7 ? 3.191 -6.578 -6.137 1 98.69 7 ILE B O 1
ATOM 915 N N . CYS B 1 8 ? 2.982 -5.582 -8.141 1 98.62 8 CYS B N 1
ATOM 916 C CA . CYS B 1 8 ? 4.301 -5.941 -8.656 1 98.62 8 CYS B CA 1
ATOM 917 C C . CYS B 1 8 ? 5.395 -5.133 -7.969 1 98.62 8 CYS B C 1
ATOM 919 O O . CYS B 1 8 ? 5.316 -3.902 -7.91 1 98.62 8 CYS B O 1
ATOM 921 N N . GLU B 1 9 ? 6.406 -5.84 -7.453 1 98.19 9 GLU B N 1
ATOM 922 C CA . GLU B 1 9 ? 7.52 -5.168 -6.789 1 98.19 9 GLU B CA 1
ATOM 923 C C . GLU B 1 9 ? 8.266 -4.246 -7.754 1 98.19 9 GLU B C 1
ATOM 925 O O . GLU B 1 9 ? 8.578 -3.105 -7.414 1 98.19 9 GLU B O 1
ATOM 930 N N . LYS B 1 10 ? 8.523 -4.664 -8.922 1 97.56 10 LYS B N 1
ATOM 931 C CA . LYS B 1 10 ? 9.227 -3.861 -9.914 1 97.56 10 LYS B CA 1
ATOM 932 C C . LYS B 1 10 ? 8.469 -2.574 -10.219 1 97.56 10 LYS B C 1
ATOM 934 O O . LYS B 1 10 ? 9.047 -1.486 -10.203 1 97.56 10 LYS B O 1
ATOM 939 N N . LEU B 1 11 ? 7.207 -2.666 -10.422 1 97.62 11 LEU B N 1
ATOM 940 C CA . LEU B 1 11 ? 6.418 -1.512 -10.836 1 97.62 11 LEU B CA 1
ATOM 941 C C . LEU B 1 11 ? 6.102 -0.616 -9.641 1 97.62 11 LEU B C 1
ATOM 943 O O . LEU B 1 11 ? 5.734 0.549 -9.812 1 97.62 11 LEU B O 1
ATOM 947 N N . SER B 1 12 ? 6.242 -1.178 -8.406 1 97.62 12 SER B N 1
ATOM 948 C CA . SER B 1 12 ? 5.977 -0.385 -7.211 1 97.62 12 SER B CA 1
ATOM 949 C C . SER B 1 12 ? 6.965 0.769 -7.082 1 97.62 12 SER B C 1
ATOM 951 O O . SER B 1 12 ? 6.723 1.722 -6.336 1 97.62 12 SER B O 1
ATOM 953 N N . TYR B 1 13 ? 8.094 0.718 -7.781 1 97.56 13 TYR B N 1
ATOM 954 C CA . TYR B 1 13 ? 9.062 1.806 -7.738 1 97.56 13 TYR B CA 1
ATOM 955 C C . TYR B 1 13 ? 8.578 3.008 -8.539 1 97.56 13 TYR B C 1
ATOM 957 O O . TYR B 1 13 ? 9.07 4.121 -8.359 1 97.56 13 TYR B O 1
ATOM 965 N N . GLU B 1 14 ? 7.555 2.744 -9.312 1 96.44 14 GLU B N 1
ATOM 966 C CA . GLU B 1 14 ? 7.035 3.846 -10.117 1 96.44 14 GLU B CA 1
ATOM 967 C C . GLU B 1 14 ? 5.562 4.105 -9.812 1 96.44 14 GLU B C 1
ATOM 969 O O . GLU B 1 14 ? 5.023 5.152 -10.172 1 96.44 14 GLU B O 1
ATOM 974 N N . CYS B 1 15 ? 5.012 3.246 -9.102 1 96.56 15 CYS B N 1
ATOM 975 C CA . CYS B 1 15 ? 3.564 3.275 -8.922 1 96.56 15 CYS B CA 1
ATOM 976 C C . CYS B 1 15 ? 3.199 3.621 -7.48 1 96.56 15 CYS B C 1
ATOM 978 O O . CYS B 1 15 ? 3.816 3.117 -6.539 1 96.56 15 CYS B O 1
ATOM 980 N N . SER B 1 16 ? 2.199 4.48 -7.281 1 97.44 16 SER B N 1
ATOM 981 C CA . SER B 1 16 ? 1.714 4.805 -5.945 1 97.44 16 SER B CA 1
ATOM 982 C C . SER B 1 16 ? 0.444 4.027 -5.613 1 97.44 16 SER B C 1
ATOM 984 O O . SER B 1 16 ? -0.189 4.273 -4.586 1 97.44 16 SER B O 1
ATOM 986 N N . ALA B 1 17 ? 0.009 3.156 -6.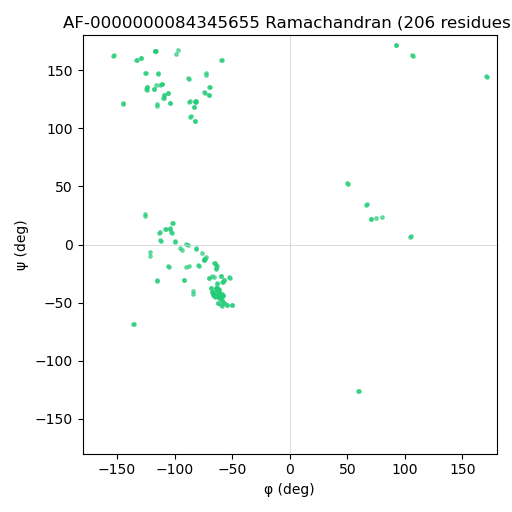527 1 98.06 17 ALA B N 1
ATOM 987 C CA . ALA B 1 17 ? -1.176 2.309 -6.414 1 98.06 17 ALA B CA 1
ATOM 988 C C . ALA B 1 17 ? -2.453 3.139 -6.5 1 98.06 17 ALA B C 1
ATOM 990 O O . ALA B 1 17 ? -3.486 2.762 -5.941 1 98.06 17 ALA B O 1
ATOM 991 N N . ILE B 1 18 ? -2.361 4.324 -7.086 1 97.62 18 ILE B N 1
ATOM 992 C CA . ILE B 1 18 ? -3.49 5.246 -7.176 1 97.62 18 ILE B CA 1
ATOM 993 C C . ILE B 1 18 ? -4.629 4.586 -7.949 1 97.62 18 ILE B C 1
ATOM 995 O O . ILE B 1 18 ? -5.801 4.742 -7.598 1 97.62 18 ILE B O 1
ATOM 999 N N . GLY B 1 19 ? -4.348 3.896 -9.07 1 97.12 19 GLY B N 1
ATOM 1000 C CA . GLY B 1 19 ? -5.375 3.207 -9.836 1 97.12 19 GLY B CA 1
ATOM 1001 C C . GLY B 1 19 ? -6.113 2.154 -9.031 1 97.12 19 GLY B C 1
ATOM 1002 O O . GLY B 1 19 ? -7.34 2.047 -9.117 1 97.12 19 GLY B O 1
ATOM 1003 N N . CYS B 1 20 ? -5.383 1.376 -8.273 1 98.44 20 CYS B N 1
ATOM 1004 C CA . CYS B 1 20 ? -5.977 0.353 -7.422 1 98.44 20 CYS B CA 1
ATOM 1005 C C . CYS B 1 20 ? -6.891 0.978 -6.379 1 98.44 20 CYS B C 1
ATOM 1007 O O . CYS B 1 20 ? -8.016 0.515 -6.176 1 98.44 20 CYS B O 1
ATOM 1009 N N . PHE B 1 21 ? -6.402 2.084 -5.742 1 98.5 21 PHE B N 1
ATOM 1010 C CA . PHE B 1 21 ? -7.195 2.752 -4.715 1 98.5 21 PHE B CA 1
ATOM 1011 C C . PHE B 1 21 ? -8.438 3.396 -5.324 1 98.5 21 PHE B C 1
ATOM 1013 O O . PHE B 1 21 ? -9.516 3.355 -4.73 1 98.5 21 PHE B O 1
ATOM 1020 N N . ASN B 1 22 ? -8.258 4.016 -6.516 1 97.94 22 ASN B N 1
ATOM 1021 C CA . ASN B 1 22 ? -9.406 4.613 -7.18 1 97.94 22 ASN B CA 1
ATOM 1022 C C . ASN B 1 22 ? -10.492 3.582 -7.469 1 97.94 22 ASN B C 1
ATOM 1024 O O . ASN B 1 22 ? -11.664 3.811 -7.176 1 97.94 22 ASN B O 1
ATOM 1028 N N . ALA B 1 23 ? -10.125 2.467 -8.016 1 98.31 23 ALA B N 1
ATOM 1029 C CA . ALA B 1 23 ? -11.07 1.388 -8.297 1 98.31 23 ALA B CA 1
ATOM 1030 C C . ALA B 1 23 ? -11.711 0.867 -7.012 1 98.31 23 ALA B C 1
ATOM 1032 O O . ALA B 1 23 ? -12.914 0.612 -6.969 1 98.31 23 ALA B O 1
ATOM 1033 N N . PHE B 1 24 ? -10.898 0.705 -5.926 1 98.5 24 PHE B N 1
ATOM 1034 C CA . PHE B 1 24 ? -11.383 0.229 -4.633 1 98.5 24 PHE B CA 1
ATOM 1035 C C . PHE B 1 24 ? -12.406 1.195 -4.051 1 98.5 24 PHE B C 1
ATOM 1037 O O . PHE B 1 24 ? -13.508 0.789 -3.672 1 98.5 24 PHE B O 1
ATOM 1044 N N . ASN B 1 25 ? -12.062 2.48 -4.008 1 97.12 25 ASN B N 1
ATOM 1045 C CA . ASN B 1 25 ? -12.906 3.498 -3.393 1 97.12 25 ASN B CA 1
ATOM 1046 C C . ASN B 1 25 ? -14.242 3.623 -4.117 1 97.12 25 ASN B C 1
ATOM 1048 O O . ASN B 1 25 ? -15.281 3.854 -3.484 1 97.12 25 ASN B O 1
ATOM 1052 N N . LYS B 1 26 ? -14.211 3.43 -5.387 1 96.94 26 LYS B N 1
ATOM 1053 C CA . LYS B 1 26 ? -15.422 3.605 -6.191 1 96.94 26 LYS B CA 1
ATOM 1054 C C . LYS B 1 26 ? -16.156 2.281 -6.375 1 96.94 26 LYS B C 1
ATOM 1056 O O . LYS B 1 26 ? -17.219 2.236 -6.988 1 96.94 26 LYS B O 1
ATOM 1061 N N . LYS B 1 27 ? -15.594 1.192 -5.902 1 97.69 27 LYS B N 1
ATOM 1062 C CA . LYS B 1 27 ? -16.109 -0.16 -6.102 1 97.69 27 LYS B CA 1
ATOM 1063 C C . LYS B 1 27 ? -16.391 -0.429 -7.574 1 97.69 27 LYS B C 1
ATOM 1065 O O . LYS B 1 27 ? -17.484 -0.881 -7.93 1 97.69 27 LYS B O 1
ATOM 1070 N N . GLU B 1 28 ? -15.344 -0.135 -8.32 1 98.06 28 GLU B N 1
ATOM 1071 C CA . GLU B 1 28 ? -15.422 -0.352 -9.758 1 98.06 28 GLU B CA 1
ATOM 1072 C C . GLU B 1 28 ? -14.43 -1.415 -10.219 1 98.06 28 GLU B C 1
ATOM 1074 O O . GLU B 1 28 ? -13.602 -1.882 -9.422 1 98.06 28 GLU B O 1
ATOM 1079 N N . LYS B 1 29 ? -14.602 -1.912 -11.477 1 97.94 29 LYS B N 1
ATOM 1080 C CA . LYS B 1 29 ? -13.711 -2.922 -12.055 1 97.94 29 LYS B CA 1
ATOM 1081 C C . LYS B 1 29 ? -13.711 -4.195 -11.219 1 97.94 29 LYS B C 1
ATOM 1083 O O . LYS B 1 29 ? -14.766 -4.785 -10.969 1 97.94 29 LYS B O 1
ATOM 1088 N N . ALA B 1 30 ? -12.547 -4.691 -10.789 1 98.25 30 ALA B N 1
ATOM 1089 C CA . ALA B 1 30 ? -12.508 -5.961 -10.07 1 98.25 30 ALA B CA 1
ATOM 1090 C C . ALA B 1 30 ? -13.258 -5.867 -8.75 1 98.25 30 ALA B C 1
ATOM 1092 O O . ALA B 1 30 ? -13.625 -6.891 -8.156 1 98.25 30 ALA B O 1
ATOM 1093 N N . PHE B 1 31 ? -13.453 -4.656 -8.227 1 98.56 31 PHE B N 1
ATOM 1094 C CA . PHE B 1 31 ? -14.094 -4.473 -6.93 1 98.56 31 PHE B CA 1
ATOM 1095 C C . PHE B 1 31 ? -15.609 -4.367 -7.082 1 98.56 31 PHE B C 1
ATOM 1097 O O . PHE B 1 31 ? -16.328 -4.266 -6.09 1 98.56 31 PHE B O 1
ATOM 1104 N N . GLU B 1 32 ? -16.141 -4.449 -8.352 1 98.31 32 GLU B N 1
ATOM 1105 C CA . GLU B 1 32 ? -17.578 -4.426 -8.602 1 98.31 32 GLU B CA 1
ATOM 1106 C C . GLU B 1 32 ? -18.281 -5.582 -7.898 1 98.31 32 GLU B C 1
ATOM 1108 O O . GLU B 1 32 ? -19.453 -5.48 -7.551 1 98.31 32 GLU B O 1
ATOM 1113 N N . ILE B 1 33 ? -17.578 -6.609 -7.695 1 97.62 33 ILE B N 1
ATOM 1114 C CA . ILE B 1 33 ? -18.141 -7.82 -7.109 1 97.62 33 ILE B CA 1
ATOM 1115 C C . ILE B 1 33 ? -18.578 -7.543 -5.672 1 97.62 33 ILE B C 1
ATOM 1117 O O . ILE B 1 33 ? -19.297 -8.336 -5.074 1 97.62 33 ILE B O 1
ATOM 1121 N N . TYR B 1 34 ? -18.078 -6.387 -5.086 1 97.81 34 TYR B N 1
ATOM 1122 C CA . TYR B 1 34 ? -18.391 -6.062 -3.697 1 97.81 34 TYR B CA 1
ATOM 1123 C C . TYR B 1 34 ? -19.438 -4.965 -3.611 1 97.81 34 TYR B C 1
ATOM 1125 O O . TYR B 1 34 ? -19.562 -4.293 -2.586 1 97.81 34 TYR B O 1
ATOM 1133 N N . LYS B 1 35 ? -20.156 -4.609 -4.637 1 95.56 35 LYS B N 1
ATOM 1134 C CA . LYS B 1 35 ? -21.031 -3.453 -4.734 1 95.56 35 LYS B CA 1
ATOM 1135 C C . LYS B 1 35 ? -22.031 -3.424 -3.574 1 95.56 35 LYS B C 1
ATOM 1137 O O . LYS B 1 35 ? -22.391 -2.35 -3.088 1 95.56 35 LYS B O 1
ATOM 1142 N N . ASN B 1 36 ? -22.375 -4.578 -3.031 1 95.5 36 ASN B N 1
ATOM 1143 C CA . ASN B 1 36 ? -23.375 -4.633 -1.971 1 95.5 36 ASN B CA 1
ATOM 1144 C C . ASN B 1 36 ? -22.766 -5.074 -0.644 1 95.5 36 ASN B C 1
ATOM 1146 O O . ASN B 1 36 ? -23.484 -5.402 0.298 1 95.5 36 ASN B O 1
ATOM 1150 N N . ASP B 1 37 ? -21.453 -5.129 -0.611 1 96.38 37 ASP B N 1
ATOM 1151 C CA . ASP B 1 37 ? -20.766 -5.625 0.571 1 96.38 37 ASP B CA 1
ATOM 1152 C C . ASP B 1 37 ? -19.953 -4.516 1.239 1 96.38 37 ASP B C 1
ATOM 1154 O O . ASP B 1 37 ? -19.531 -3.562 0.581 1 96.38 37 ASP B O 1
ATOM 1158 N N . ASN B 1 38 ? -19.875 -4.621 2.555 1 95.38 38 ASN B N 1
ATOM 1159 C CA . ASN B 1 38 ? -18.906 -3.793 3.275 1 95.38 38 ASN B CA 1
ATOM 1160 C C . ASN B 1 38 ? -17.516 -4.414 3.266 1 95.38 38 ASN B C 1
ATOM 1162 O O . ASN B 1 38 ? -17.328 -5.539 3.738 1 95.38 38 ASN B O 1
ATOM 1166 N N . ILE B 1 39 ? -16.562 -3.678 2.658 1 97.12 39 ILE B N 1
ATOM 1167 C CA . ILE B 1 39 ? -15.203 -4.207 2.584 1 97.12 39 ILE B CA 1
ATOM 1168 C C . ILE B 1 39 ? -14.219 -3.201 3.178 1 97.12 39 ILE B C 1
ATOM 1170 O O . ILE B 1 39 ? -14.453 -1.992 3.123 1 97.12 39 ILE B O 1
ATOM 1174 N N . GLU B 1 40 ? -13.211 -3.707 3.76 1 97.31 40 GLU B N 1
ATOM 1175 C CA . GLU B 1 40 ? -12.102 -2.91 4.27 1 97.31 40 GLU B CA 1
ATOM 1176 C C . GLU B 1 40 ? -10.773 -3.383 3.688 1 97.31 40 GLU B C 1
ATOM 1178 O O . GLU B 1 40 ? -10.523 -4.586 3.586 1 97.31 40 GLU B O 1
ATOM 1183 N N . LEU B 1 41 ? -10.039 -2.465 3.273 1 98 41 LEU B N 1
ATOM 1184 C CA . LEU B 1 41 ? -8.68 -2.787 2.84 1 98 41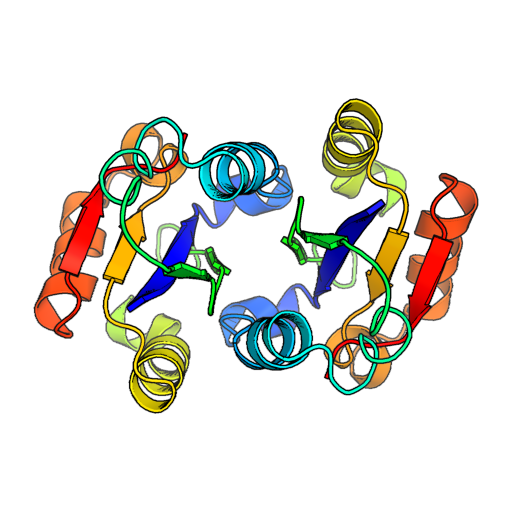 LEU B CA 1
ATOM 1185 C C . LEU B 1 41 ? -7.734 -2.875 4.035 1 98 41 LEU B C 1
ATOM 1187 O O . LEU B 1 41 ? -7.59 -1.911 4.789 1 98 41 LEU B O 1
ATOM 1191 N N . PHE B 1 42 ? -7.043 -4.039 4.227 1 97.81 42 PHE B N 1
ATOM 1192 C CA . PHE B 1 42 ? -6.191 -4.281 5.391 1 97.81 42 PHE B CA 1
ATOM 1193 C C . PHE B 1 42 ? -4.785 -4.676 4.957 1 97.81 42 PHE B C 1
ATOM 1195 O O . PHE B 1 42 ? -4.105 -5.43 5.656 1 97.81 42 PHE B O 1
ATOM 1202 N N . GLY B 1 43 ? -4.457 -4.207 3.754 1 97.81 43 GLY B N 1
ATOM 1203 C CA . GLY B 1 43 ? -3.092 -4.426 3.301 1 97.81 43 GLY B CA 1
ATOM 1204 C C . GLY B 1 43 ? -2.881 -4.07 1.843 1 97.81 43 GLY B C 1
ATOM 1205 O O . GLY B 1 43 ? -3.775 -4.266 1.015 1 97.81 43 GLY B O 1
ATOM 1206 N N . LEU B 1 44 ? -1.814 -3.59 1.538 1 98.69 44 LEU B N 1
ATOM 1207 C CA . LEU B 1 44 ? -1.232 -3.432 0.21 1 98.69 44 LEU B CA 1
ATOM 1208 C C . LEU B 1 44 ? 0.281 -3.619 0.254 1 98.69 44 LEU B C 1
ATOM 1210 O O . LEU B 1 44 ? 0.977 -2.916 0.991 1 98.69 44 LEU B O 1
ATOM 1214 N N . PHE B 1 45 ? 0.761 -4.57 -0.495 1 98.69 45 PHE B N 1
ATOM 1215 C CA . PHE B 1 45 ? 2.184 -4.891 -0.459 1 98.69 45 PHE B CA 1
ATOM 1216 C C . PHE B 1 45 ? 2.637 -5.496 -1.782 1 98.69 45 PHE B C 1
ATOM 1218 O O . PHE B 1 45 ? 1.808 -5.906 -2.6 1 98.69 45 PHE B O 1
ATOM 1225 N N . HIS B 1 46 ? 3.93 -5.492 -2.014 1 98.44 46 HIS B N 1
ATOM 1226 C CA . HIS B 1 46 ? 4.426 -6.027 -3.275 1 98.44 46 HIS B CA 1
ATOM 1227 C C . HIS B 1 46 ? 4.887 -7.473 -3.117 1 98.44 46 HIS B C 1
ATOM 1229 O O . HIS B 1 46 ? 5.098 -7.941 -1.996 1 98.44 46 HIS B O 1
ATOM 1235 N N . CYS B 1 47 ? 5.133 -8.188 -4.207 1 98.12 47 CYS B N 1
ATOM 1236 C CA . CYS B 1 47 ? 5.453 -9.609 -4.297 1 98.12 47 CYS B CA 1
ATOM 1237 C C . CYS B 1 47 ? 6.898 -9.867 -3.893 1 98.12 47 CYS B C 1
ATOM 1239 O O . CYS B 1 47 ? 7.324 -11.023 -3.811 1 98.12 47 CYS B O 1
ATOM 1241 N N . ASN B 1 48 ? 7.656 -8.898 -3.686 1 97.94 48 ASN B N 1
ATOM 1242 C CA . ASN B 1 48 ? 9.031 -8.945 -3.213 1 97.94 48 ASN B CA 1
ATOM 1243 C C . ASN B 1 48 ? 9.992 -9.398 -4.312 1 97.94 48 ASN B C 1
ATOM 1245 O O . ASN B 1 48 ? 11.031 -9.984 -4.035 1 97.94 48 ASN B O 1
ATOM 1249 N N . GLY B 1 49 ? 9.602 -9.234 -5.562 1 97.12 49 GLY B N 1
ATOM 1250 C CA . GLY B 1 49 ? 10.547 -9.289 -6.664 1 97.12 49 GLY B CA 1
ATOM 1251 C C . GLY B 1 49 ? 10.438 -10.57 -7.473 1 97.12 49 GLY B C 1
ATOM 1252 O O . GLY B 1 49 ? 10.016 -11.602 -6.957 1 97.12 49 GLY B O 1
ATOM 1253 N N . CYS B 1 50 ? 10.969 -10.594 -8.641 1 97.69 50 CYS B N 1
ATOM 1254 C CA . CYS B 1 50 ? 10.812 -11.641 -9.648 1 97.69 50 CYS B CA 1
ATOM 1255 C C . CYS B 1 50 ? 11.523 -12.922 -9.227 1 97.69 50 CYS B C 1
ATOM 1257 O O . CYS B 1 50 ? 11.117 -14.016 -9.609 1 97.69 50 CYS B O 1
ATOM 1259 N N . ASN B 1 51 ? 12.523 -12.805 -8.484 1 96.69 51 ASN B N 1
ATOM 1260 C CA . ASN B 1 51 ? 13.32 -13.961 -8.102 1 96.69 51 ASN B CA 1
ATOM 1261 C C . ASN B 1 51 ? 13.109 -14.32 -6.633 1 96.69 51 ASN B C 1
ATOM 1263 O O . ASN B 1 51 ? 13.867 -15.117 -6.07 1 96.69 51 ASN B O 1
ATOM 1267 N N . SER B 1 52 ? 12.117 -13.766 -6.055 1 97.12 52 SER B N 1
ATOM 1268 C CA . SER B 1 52 ? 11.891 -13.969 -4.629 1 97.12 52 SER B CA 1
ATOM 1269 C C . SER B 1 52 ? 11.375 -15.375 -4.348 1 97.12 52 SER B C 1
ATOM 1271 O O . SER B 1 52 ? 10.742 -15.992 -5.207 1 97.12 52 SER B O 1
ATOM 1273 N N . ASP B 1 53 ? 11.758 -15.914 -3.223 1 98 53 ASP B N 1
ATOM 1274 C CA . ASP B 1 53 ? 11.125 -17.109 -2.668 1 98 53 ASP B CA 1
ATOM 1275 C C . ASP B 1 53 ? 9.844 -16.75 -1.915 1 98 53 ASP B C 1
ATOM 1277 O O . ASP B 1 53 ? 9.898 -16.234 -0.798 1 98 53 ASP B O 1
ATOM 1281 N N . LEU B 1 54 ? 8.68 -17.047 -2.471 1 98 54 LEU B N 1
ATOM 1282 C CA . LEU B 1 54 ? 7.387 -16.625 -1.938 1 98 54 LEU B CA 1
ATOM 1283 C C . LEU B 1 54 ? 7.191 -17.125 -0.515 1 98 54 LEU B C 1
ATOM 1285 O O . LEU B 1 54 ? 6.723 -16.391 0.354 1 98 54 LEU B O 1
ATOM 1289 N N . ASN B 1 55 ? 7.527 -18.375 -0.254 1 97.38 55 ASN B N 1
ATOM 1290 C CA . ASN B 1 55 ? 7.34 -18.969 1.068 1 97.38 55 ASN B CA 1
ATOM 1291 C C . ASN B 1 55 ? 8.195 -18.266 2.119 1 97.38 55 ASN B C 1
ATOM 1293 O O . ASN B 1 55 ? 7.758 -18.062 3.248 1 97.38 55 ASN B O 1
ATOM 1297 N N . LYS B 1 56 ? 9.367 -17.922 1.7 1 97.69 56 LYS B N 1
ATOM 1298 C CA . LYS B 1 56 ? 10.289 -17.281 2.633 1 97.69 56 LYS B CA 1
ATOM 1299 C C . LYS B 1 56 ? 10.031 -15.773 2.723 1 97.69 56 LYS B C 1
ATOM 1301 O O . LYS B 1 56 ? 9.906 -15.227 3.82 1 97.69 56 LYS B O 1
ATOM 1306 N N . ASP B 1 57 ? 9.812 -15.156 1.663 1 97.56 57 ASP B N 1
ATOM 1307 C CA . ASP B 1 57 ? 9.852 -13.703 1.594 1 97.56 57 ASP B CA 1
ATOM 1308 C C . ASP B 1 57 ? 8.492 -13.094 1.945 1 97.56 57 ASP B C 1
ATOM 1310 O O . ASP B 1 57 ? 8.406 -11.922 2.309 1 97.56 57 ASP B O 1
ATOM 1314 N N . LEU B 1 58 ? 7.434 -13.867 1.886 1 98.25 58 LEU B N 1
ATOM 1315 C CA . LEU B 1 58 ? 6.109 -13.32 2.172 1 98.25 58 LEU B CA 1
ATOM 1316 C C . LEU B 1 58 ? 5.543 -13.914 3.457 1 98.25 58 LEU B C 1
ATOM 1318 O O . LEU B 1 58 ? 4.434 -13.578 3.867 1 98.25 58 LEU B O 1
ATOM 1322 N N . ASP B 1 59 ? 6.305 -14.719 4.133 1 97.12 59 ASP B N 1
ATOM 1323 C CA . ASP B 1 59 ? 5.809 -15.477 5.273 1 97.12 59 ASP B CA 1
ATOM 1324 C C . ASP B 1 59 ? 5.262 -14.547 6.359 1 97.12 59 ASP B C 1
ATOM 1326 O O . ASP B 1 59 ? 4.141 -14.734 6.832 1 97.12 59 ASP B O 1
ATOM 1330 N N . TYR B 1 60 ? 6.035 -13.625 6.742 1 97 60 TYR B N 1
ATOM 1331 C CA . TYR B 1 60 ? 5.617 -12.719 7.812 1 97 60 TYR B CA 1
ATOM 1332 C C . TYR B 1 60 ? 4.383 -11.922 7.398 1 97 60 TYR B C 1
ATOM 1334 O O . TYR B 1 60 ? 3.461 -11.734 8.195 1 97 60 TYR B O 1
ATOM 1342 N N . LYS B 1 61 ? 4.297 -11.508 6.203 1 98.19 61 L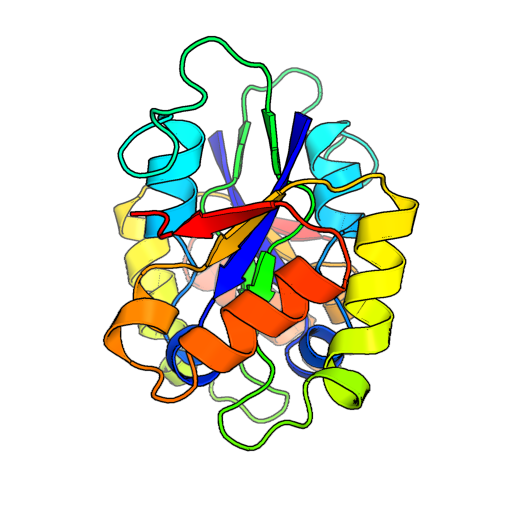YS B N 1
ATOM 1343 C CA . LYS B 1 61 ? 3.141 -10.773 5.695 1 98.19 61 LYS B CA 1
ATOM 1344 C C . LYS B 1 61 ? 1.879 -11.633 5.75 1 98.19 61 LYS B C 1
ATOM 1346 O O . LYS B 1 61 ? 0.827 -11.172 6.199 1 98.19 61 LYS B O 1
ATOM 1351 N N . ILE B 1 62 ? 2.049 -12.906 5.328 1 98.38 62 ILE B N 1
ATOM 1352 C CA . ILE B 1 62 ? 0.938 -13.852 5.355 1 98.38 62 ILE B CA 1
ATOM 1353 C C . ILE B 1 62 ? 0.442 -14.023 6.789 1 98.38 62 ILE B C 1
ATOM 1355 O O . ILE B 1 62 ? -0.764 -13.977 7.047 1 98.38 62 ILE B O 1
ATOM 1359 N N . THR B 1 63 ? 1.392 -14.18 7.676 1 97.88 63 THR B N 1
ATOM 1360 C CA . THR B 1 63 ? 1.056 -14.352 9.086 1 97.88 63 THR B CA 1
ATOM 1361 C C . THR B 1 63 ? 0.266 -13.156 9.602 1 97.88 63 THR B C 1
ATOM 1363 O O . THR B 1 63 ? -0.739 -13.32 10.297 1 97.88 63 THR B O 1
ATOM 1366 N N . GLN B 1 64 ? 0.648 -11.969 9.258 1 97.19 64 GLN B N 1
ATOM 1367 C CA . GLN B 1 64 ? -0.029 -10.758 9.695 1 97.19 64 GLN B CA 1
ATOM 1368 C C . GLN B 1 64 ? -1.435 -10.664 9.109 1 97.19 64 GLN B C 1
ATOM 1370 O O . GLN B 1 64 ? -2.389 -10.336 9.812 1 97.19 64 GLN B O 1
ATOM 1375 N N . LEU B 1 65 ? -1.547 -10.969 7.844 1 98.38 65 LEU B N 1
ATOM 1376 C CA . LEU B 1 65 ? -2.85 -10.922 7.191 1 98.38 65 LEU B CA 1
ATOM 1377 C C . LEU B 1 65 ? -3.83 -11.875 7.867 1 98.38 65 LEU B C 1
ATOM 1379 O O . LEU B 1 65 ? -4.984 -11.516 8.117 1 98.38 65 LEU B O 1
ATOM 1383 N N . LYS B 1 66 ? -3.355 -13.055 8.18 1 98.06 66 LYS B N 1
ATOM 1384 C CA . LYS B 1 66 ? -4.207 -14.047 8.828 1 98.06 66 LYS B CA 1
ATOM 1385 C C . LYS B 1 66 ? -4.586 -13.602 10.242 1 98.06 66 LYS B C 1
ATOM 1387 O O . LYS B 1 66 ? -5.738 -13.75 10.656 1 98.06 66 LYS B O 1
ATOM 1392 N N . LYS B 1 67 ? -3.645 -13.062 10.922 1 97.44 67 LYS B N 1
ATOM 1393 C CA . LYS B 1 67 ? -3.9 -12.562 12.273 1 97.44 67 LYS B CA 1
ATOM 1394 C C . LYS B 1 67 ? -5.023 -11.531 12.273 1 97.44 67 LYS B C 1
ATOM 1396 O O . LYS B 1 67 ? -5.797 -11.453 13.227 1 97.44 67 LYS B O 1
ATOM 1401 N N . PHE B 1 68 ? -5.172 -10.805 11.234 1 97.75 68 PHE B N 1
ATOM 1402 C CA . PHE B 1 68 ? -6.172 -9.75 11.156 1 97.75 68 PHE B CA 1
ATOM 1403 C C . PHE B 1 68 ? -7.379 -10.195 10.344 1 97.75 68 PHE B C 1
ATOM 1405 O O . PHE B 1 68 ? -8.18 -9.375 9.906 1 97.75 68 PHE B O 1
ATOM 1412 N N . ASN B 1 69 ? -7.461 -11.469 10.016 1 97.81 69 ASN B N 1
ATOM 1413 C CA . ASN B 1 69 ? -8.609 -12.125 9.406 1 97.81 69 ASN B CA 1
ATOM 1414 C C . ASN B 1 69 ? -8.859 -11.617 7.984 1 97.81 69 ASN B C 1
ATOM 1416 O O . ASN B 1 69 ? -10.008 -11.43 7.582 1 97.81 69 ASN B O 1
ATOM 1420 N N . VAL B 1 70 ? -7.738 -11.32 7.336 1 98.44 70 VAL B N 1
ATOM 1421 C CA . VAL B 1 70 ? -7.867 -11.016 5.914 1 98.44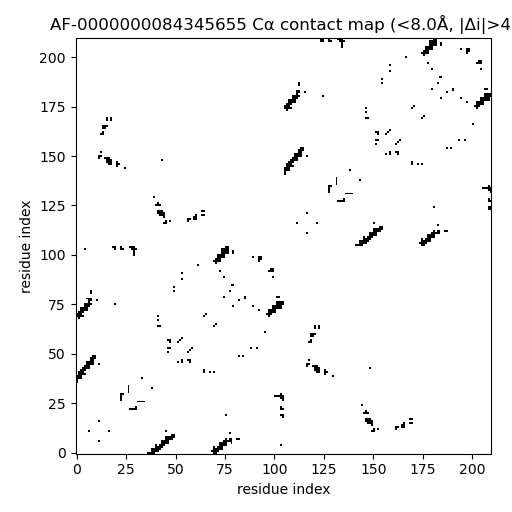 70 VAL B CA 1
ATOM 1422 C C . VAL B 1 70 ? -8.211 -12.289 5.145 1 98.44 70 VAL B C 1
ATOM 1424 O O . VAL B 1 70 ? -7.566 -13.328 5.324 1 98.44 70 VAL B O 1
ATOM 1427 N N . GLU B 1 71 ? -9.18 -12.125 4.238 1 97.88 71 GLU B N 1
ATOM 1428 C CA . GLU B 1 71 ? -9.703 -13.328 3.596 1 97.88 71 GLU B CA 1
ATOM 1429 C C . GLU B 1 71 ? -9.398 -13.328 2.102 1 97.88 71 GLU B C 1
ATOM 1431 O O . GLU B 1 71 ? -9.281 -14.398 1.491 1 97.88 71 GLU B O 1
ATOM 1436 N N . ILE B 1 72 ? -9.344 -12.211 1.548 1 98.81 72 ILE B N 1
ATOM 1437 C CA . ILE B 1 72 ? -9.312 -12.102 0.094 1 98.81 72 ILE B CA 1
ATOM 1438 C C . ILE B 1 72 ? -8.078 -11.312 -0.336 1 98.81 72 ILE B C 1
ATOM 1440 O O . ILE B 1 72 ? -7.742 -10.297 0.274 1 98.81 72 ILE B O 1
ATOM 1444 N N . ILE B 1 73 ? -7.406 -11.82 -1.356 1 98.88 73 ILE B N 1
ATOM 1445 C CA . ILE B 1 73 ? -6.266 -11.148 -1.969 1 98.88 73 ILE B CA 1
ATOM 1446 C C . ILE B 1 73 ? -6.602 -10.773 -3.41 1 98.88 73 ILE B C 1
ATOM 1448 O O . ILE B 1 73 ? -6.992 -11.633 -4.207 1 98.88 73 ILE B O 1
ATOM 1452 N N . HIS B 1 74 ? -6.547 -9.562 -3.697 1 98.94 74 HIS B N 1
ATOM 1453 C CA . HIS B 1 74 ? -6.574 -9.125 -5.09 1 98.94 74 HIS B CA 1
ATOM 1454 C C . HIS B 1 74 ? -5.168 -9.086 -5.68 1 98.94 74 HIS B C 1
ATOM 1456 O O . HIS B 1 74 ? -4.277 -8.43 -5.129 1 98.94 74 HIS B O 1
ATOM 1462 N N . LEU B 1 75 ? -4.879 -9.797 -6.77 1 98.81 75 LEU B N 1
ATOM 1463 C CA . LEU B 1 75 ? -3.656 -9.625 -7.551 1 98.81 75 LEU B CA 1
ATOM 1464 C C . LEU B 1 75 ? -3.822 -8.508 -8.578 1 98.81 75 LEU B C 1
ATOM 1466 O O . LEU B 1 75 ? -4.582 -8.656 -9.539 1 98.81 75 LEU B O 1
ATOM 1470 N N . ALA B 1 76 ? -3.127 -7.445 -8.344 1 98.56 76 ALA B N 1
ATOM 1471 C CA . ALA B 1 76 ? -3.303 -6.254 -9.164 1 98.56 76 ALA B CA 1
ATOM 1472 C C . ALA B 1 76 ? -2.998 -6.551 -10.633 1 98.56 76 ALA B C 1
ATOM 1474 O O . ALA B 1 76 ? -2.291 -7.516 -10.938 1 98.56 76 ALA B O 1
ATOM 1475 N N . LYS B 1 77 ? -3.484 -5.766 -11.523 1 97.19 77 LYS B N 1
ATOM 1476 C CA . LYS B 1 77 ? -3.354 -5.945 -12.969 1 97.19 77 LYS B CA 1
ATOM 1477 C C . LYS B 1 77 ? -1.886 -5.984 -13.383 1 97.19 77 LYS B C 1
ATOM 1479 O O . LYS B 1 77 ? -1.518 -6.707 -14.312 1 97.19 77 LYS B O 1
ATOM 1484 N N . CYS B 1 78 ? -1.08 -5.258 -12.68 1 97.62 78 CYS B N 1
ATOM 1485 C CA . CYS B 1 78 ? 0.337 -5.215 -13.023 1 97.62 78 CYS B CA 1
ATOM 1486 C C . CYS B 1 78 ? 0.979 -6.586 -12.867 1 97.62 78 CYS B C 1
ATOM 1488 O O . CYS B 1 78 ? 1.877 -6.949 -13.633 1 97.62 78 CYS B O 1
ATOM 1490 N N . ILE B 1 79 ? 0.572 -7.305 -11.859 1 97.44 79 ILE B N 1
ATOM 1491 C CA . ILE B 1 79 ? 1.111 -8.648 -11.695 1 97.44 79 ILE B CA 1
ATOM 1492 C C . ILE B 1 79 ? 0.654 -9.539 -12.852 1 97.44 79 ILE B C 1
ATOM 1494 O O . ILE B 1 79 ? 1.446 -10.305 -13.406 1 97.44 79 ILE B O 1
ATOM 1498 N N . GLU B 1 80 ? -0.567 -9.406 -13.195 1 95.38 80 GLU B N 1
ATOM 1499 C CA . GLU B 1 80 ? -1.146 -10.211 -14.266 1 95.38 80 GLU B CA 1
ATOM 1500 C C . GLU B 1 80 ? -0.437 -9.961 -15.594 1 95.38 80 GLU B C 1
ATOM 1502 O O . GLU B 1 80 ? -0.171 -10.891 -16.359 1 95.38 80 GLU B O 1
ATOM 1507 N N . VAL B 1 81 ? -0.08 -8.703 -15.859 1 95 81 VAL B N 1
ATOM 1508 C CA . VAL B 1 81 ? 0.394 -8.312 -17.188 1 95 81 VAL B CA 1
ATOM 1509 C C . VAL B 1 81 ? 1.916 -8.43 -17.25 1 95 81 VAL B C 1
ATOM 1511 O O . VAL B 1 81 ? 2.477 -8.805 -18.281 1 95 81 VAL B O 1
ATOM 1514 N N . GLU B 1 82 ? 2.617 -8.234 -16.125 1 94.44 82 GLU B N 1
ATOM 1515 C CA . GLU B 1 82 ? 4.07 -8.117 -16.172 1 94.44 82 GLU B CA 1
ATOM 1516 C C . GLU B 1 82 ? 4.742 -9.391 -15.648 1 94.44 82 GLU B C 1
ATOM 1518 O O . GLU B 1 82 ? 5.926 -9.617 -15.891 1 94.44 82 GLU B O 1
ATOM 1523 N N . CYS B 1 83 ? 4.055 -10.164 -14.945 1 97.38 83 CYS B N 1
ATOM 1524 C CA . CYS B 1 83 ? 4.727 -11.172 -14.133 1 97.38 83 CYS B CA 1
ATOM 1525 C C . CYS B 1 83 ? 4.598 -12.555 -14.766 1 97.38 83 CYS B C 1
ATOM 1527 O O . CYS B 1 83 ? 3.49 -13.062 -14.938 1 97.38 83 CYS B O 1
ATOM 1529 N N . PHE B 1 84 ? 5.66 -13.195 -15.055 1 97.25 84 PHE B N 1
ATOM 1530 C CA . PHE B 1 84 ? 5.656 -14.547 -15.609 1 97.25 84 PHE B CA 1
ATOM 1531 C C . PHE B 1 84 ? 5.297 -15.57 -14.547 1 97.25 84 PHE B C 1
ATOM 1533 O O . PHE B 1 84 ? 4.977 -16.719 -14.859 1 97.25 84 PHE B O 1
ATOM 1540 N N . ARG B 1 85 ? 5.305 -15.156 -13.305 1 97.56 85 ARG B N 1
ATOM 1541 C CA . ARG B 1 85 ? 5.02 -16.062 -12.203 1 97.56 85 ARG B CA 1
ATOM 1542 C C . ARG B 1 85 ? 3.598 -15.875 -11.688 1 97.56 85 ARG B C 1
ATOM 1544 O O . ARG B 1 85 ? 3.289 -16.234 -10.555 1 97.56 85 ARG B O 1
ATOM 1551 N N . TYR B 1 86 ? 2.754 -15.258 -12.477 1 98.06 86 TYR B N 1
ATOM 1552 C CA . TYR B 1 86 ? 1.401 -14.93 -12.039 1 98.06 86 TYR B CA 1
ATOM 1553 C C . TYR B 1 86 ? 0.712 -16.156 -11.438 1 98.06 86 TYR B C 1
ATOM 1555 O O . TYR B 1 86 ? 0.196 -16.094 -10.32 1 98.06 86 TYR B O 1
ATOM 1563 N N . CYS B 1 87 ? 0.687 -17.281 -12.148 1 98.19 87 CYS B N 1
ATOM 1564 C CA . CYS B 1 87 ? -0.005 -18.484 -11.703 1 98.19 87 CYS B CA 1
ATOM 1565 C C . CYS B 1 87 ? 0.601 -19.031 -10.414 1 98.19 87 CYS B C 1
ATOM 1567 O O . CYS B 1 87 ? -0.12 -19.5 -9.539 1 98.19 87 CYS B O 1
ATOM 1569 N N . GLU B 1 88 ? 1.882 -18.953 -10.359 1 98.44 88 GLU B N 1
ATOM 1570 C CA . GLU B 1 88 ? 2.566 -19.375 -9.141 1 98.44 88 GLU B CA 1
ATOM 1571 C C . GLU B 1 88 ? 2.143 -18.531 -7.945 1 98.44 88 GLU B C 1
ATOM 1573 O O . GLU B 1 88 ? 1.852 -19.06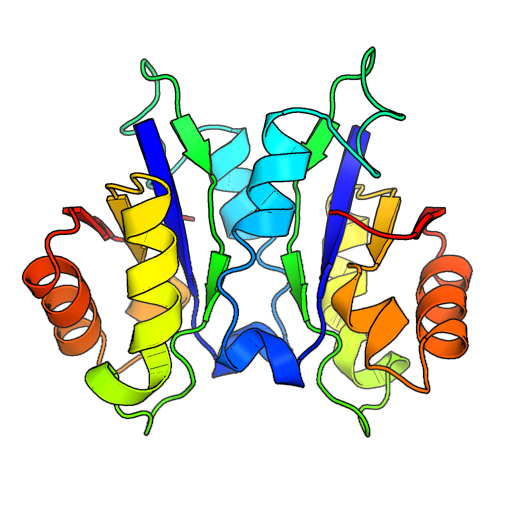2 -6.871 1 98.44 88 GLU B O 1
ATOM 1578 N N . ILE B 1 89 ? 2.105 -17.234 -8.117 1 98.62 89 ILE B N 1
ATOM 1579 C CA . ILE B 1 89 ? 1.725 -16.312 -7.055 1 98.62 89 ILE B CA 1
ATOM 1580 C C . ILE B 1 89 ? 0.27 -16.547 -6.656 1 98.62 89 ILE B C 1
ATOM 1582 O O . ILE B 1 89 ? -0.051 -16.625 -5.469 1 98.62 89 ILE B O 1
ATOM 1586 N N . LYS B 1 90 ? -0.547 -16.703 -7.676 1 98.75 90 LYS B N 1
ATOM 1587 C CA . LYS B 1 90 ? -1.955 -16.984 -7.418 1 98.75 90 LYS B CA 1
ATOM 1588 C C . LYS B 1 90 ? -2.111 -18.25 -6.57 1 98.75 90 LYS B C 1
ATOM 1590 O O . LYS B 1 90 ? -2.777 -18.234 -5.535 1 98.75 90 LYS B O 1
ATOM 1595 N N . ARG B 1 91 ? -1.469 -19.281 -6.984 1 98.62 91 ARG B N 1
ATOM 1596 C CA . ARG B 1 91 ? -1.562 -20.547 -6.289 1 98.62 91 ARG B CA 1
ATOM 1597 C C . ARG B 1 91 ? -0.999 -20.453 -4.875 1 98.62 91 ARG B C 1
ATOM 1599 O O . ARG B 1 91 ? -1.513 -21.078 -3.947 1 98.62 91 ARG B O 1
ATOM 1606 N N . PHE B 1 92 ? 0.05 -19.703 -4.75 1 98.81 92 PHE B N 1
ATOM 1607 C CA . PHE B 1 92 ? 0.666 -19.5 -3.443 1 98.81 92 PHE B CA 1
ATOM 1608 C C . PHE B 1 92 ? -0.357 -18.984 -2.439 1 98.81 92 PHE B C 1
ATOM 1610 O O . PHE B 1 92 ? -0.527 -19.562 -1.364 1 98.81 92 PHE B O 1
ATOM 1617 N N . PHE B 1 93 ? -1.071 -17.906 -2.809 1 98.81 93 PHE B N 1
ATOM 1618 C CA . PHE B 1 93 ? -2.041 -17.312 -1.895 1 98.81 93 PHE B CA 1
ATOM 1619 C C . PHE B 1 93 ? -3.229 -18.25 -1.688 1 98.81 93 PHE B C 1
ATOM 1621 O O . PHE B 1 93 ? -3.754 -18.359 -0.578 1 98.81 93 PHE B O 1
ATOM 1628 N N . GLU 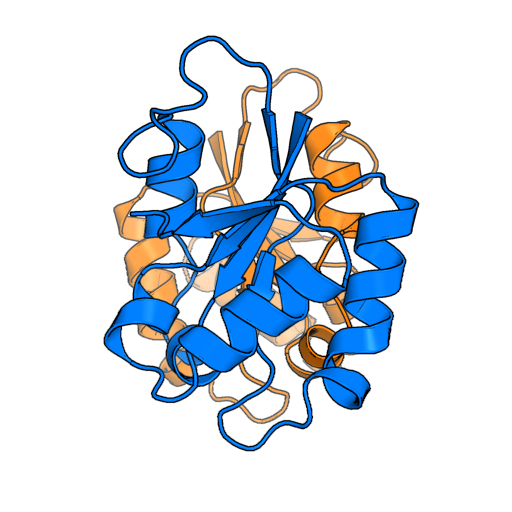B 1 94 ? -3.656 -18.953 -2.768 1 98.88 94 GLU B N 1
ATOM 1629 C CA . GLU B 1 94 ? -4.742 -19.922 -2.629 1 98.88 94 GLU B CA 1
ATOM 1630 C C . GLU B 1 94 ? -4.367 -21.031 -1.657 1 98.88 94 GLU B C 1
ATOM 1632 O O . GLU B 1 94 ? -5.172 -21.438 -0.812 1 98.88 94 GLU B O 1
ATOM 1637 N N . ASN B 1 95 ? -3.158 -21.484 -1.797 1 98.56 95 ASN B N 1
ATOM 1638 C CA . ASN B 1 95 ? -2.682 -22.562 -0.939 1 98.56 95 ASN B CA 1
ATOM 1639 C C . ASN B 1 95 ? -2.576 -22.125 0.517 1 98.56 95 ASN B C 1
ATOM 1641 O O . ASN B 1 95 ? -2.607 -22.953 1.428 1 98.56 95 ASN B O 1
ATOM 1645 N N . LYS B 1 96 ? -2.365 -20.891 0.706 1 98.56 96 LYS B N 1
ATOM 1646 C CA . LYS B 1 96 ? -2.312 -20.359 2.064 1 98.56 96 LYS B CA 1
ATOM 1647 C C . LYS B 1 96 ? -3.717 -20.109 2.613 1 98.56 96 LYS B C 1
ATOM 1649 O O . LYS B 1 96 ? -3.873 -19.609 3.732 1 98.56 96 LYS B O 1
ATOM 1654 N N . GLY B 1 97 ? -4.738 -20.312 1.804 1 98.44 97 GLY B N 1
ATOM 1655 C CA . GLY B 1 97 ? -6.102 -20.281 2.305 1 98.44 97 GLY B CA 1
ATOM 1656 C C . GLY B 1 97 ? -6.84 -19 1.918 1 98.44 97 GLY B C 1
ATOM 1657 O O . GLY B 1 97 ? -7.941 -18.75 2.408 1 98.44 97 GLY B O 1
ATOM 1658 N N . PHE B 1 98 ? -6.258 -18.203 1.12 1 98.81 98 PHE B N 1
ATOM 1659 C CA . PHE B 1 98 ? -6.914 -16.969 0.681 1 98.81 98 PHE B CA 1
ATOM 1660 C C . PHE B 1 98 ? -7.758 -17.234 -0.561 1 98.81 98 PHE B C 1
ATOM 1662 O O . PHE B 1 98 ? -7.402 -18.047 -1.404 1 98.81 98 PHE B O 1
ATOM 1669 N N . LYS B 1 99 ? -8.914 -16.531 -0.614 1 98.75 99 LYS B N 1
ATOM 1670 C CA . LYS B 1 99 ? -9.555 -16.359 -1.913 1 98.75 99 LYS B CA 1
ATOM 1671 C C . LYS B 1 99 ? -8.805 -15.344 -2.766 1 98.75 99 LYS B C 1
ATOM 1673 O O . LYS B 1 99 ? -8.484 -14.25 -2.295 1 98.75 99 LYS B O 1
ATOM 1678 N N . VAL B 1 100 ? -8.539 -15.727 -3.975 1 98.81 100 VAL B N 1
ATOM 1679 C CA . VAL B 1 100 ? -7.762 -14.844 -4.836 1 98.81 100 VAL B CA 1
ATOM 1680 C C . VAL B 1 100 ? -8.656 -14.281 -5.938 1 98.81 100 VAL B C 1
ATOM 1682 O O . VAL B 1 100 ? -9.375 -15.031 -6.605 1 98.81 100 VAL B O 1
ATOM 1685 N N . ILE B 1 101 ? -8.688 -13.023 -6.066 1 98.75 101 ILE B N 1
ATOM 1686 C CA . ILE B 1 101 ? -9.43 -12.344 -7.121 1 98.75 101 ILE B CA 1
ATOM 1687 C C . ILE B 1 101 ? -8.453 -11.711 -8.109 1 98.75 101 ILE B C 1
ATOM 1689 O O . ILE B 1 101 ? -7.453 -11.117 -7.707 1 98.75 101 ILE B O 1
ATOM 1693 N N . GLU B 1 102 ? -8.789 -11.852 -9.359 1 97.81 102 GLU B N 1
ATOM 1694 C CA . GLU B 1 102 ? -7.918 -11.297 -10.398 1 97.81 102 GLU B CA 1
ATOM 1695 C C . GLU B 1 102 ? -8.18 -9.805 -10.594 1 97.81 102 GLU B C 1
ATOM 1697 O O . GLU B 1 102 ? -9.32 -9.391 -10.781 1 97.81 102 GLU B O 1
ATOM 1702 N N . GLY B 1 103 ? -7.137 -9.031 -10.445 1 97.62 103 GLY B N 1
ATOM 1703 C CA . GLY B 1 103 ? -7.16 -7.645 -10.867 1 97.62 103 GLY B CA 1
ATOM 1704 C C . GLY B 1 103 ? -7.57 -6.688 -9.766 1 97.62 103 GLY B C 1
ATOM 1705 O O . GLY B 1 103 ? -8.031 -7.117 -8.703 1 97.62 103 GLY B O 1
ATOM 1706 N N . THR B 1 104 ? -7.434 -5.508 -10.062 1 98 104 THR B N 1
ATOM 1707 C CA . THR B 1 104 ? -7.938 -4.344 -9.336 1 98 104 THR B CA 1
ATOM 1708 C C . THR B 1 104 ? -8.555 -3.336 -10.305 1 98 104 THR B C 1
ATOM 1710 O O . THR B 1 104 ? -9.766 -3.338 -10.523 1 98 104 THR B O 1
ATOM 1713 N N . HIS B 1 105 ? -7.727 -2.754 -11.086 1 95.31 105 HIS B N 1
ATOM 1714 C CA . HIS B 1 105 ? -8.188 -1.744 -12.031 1 95.31 105 HIS B CA 1
ATOM 1715 C C . HIS B 1 105 ? -7.73 -2.076 -13.453 1 95.31 105 HIS B C 1
ATOM 1717 O O . HIS B 1 105 ? -6.812 -2.875 -13.641 1 95.31 105 HIS B O 1
#

Secondary structure (DSSP, 8-state):
-EEEEEE-HHHHTT---HHHHHHHHHT-GGGGGGTTS--EEEEEEE---TT--HHHHSHHHHHHHHHTT--EEEE-HHHHHH-TTHHHHHHHHHHTT-EEEE---/-EEEEEE-HHHHTT---HHHHHHHHHT-GGGGGGTTS--EEEEEEE---TT--HHHHSHHHHHHHHHTT--EEEE-HHHHHH-TTHHHHHHHHHHTT-EEEE---

Solvent-accessible surface area (backbone atoms only — not comparable to full-atom values): 10963 Å² total; per-residue (Å²): 87,34,30,30,38,38,38,35,37,75,55,44,60,60,39,32,49,40,60,44,27,50,20,54,75,66,36,30,70,53,34,40,86,41,71,91,53,69,72,43,69,47,26,56,32,51,68,62,43,94,84,48,53,64,75,72,58,38,40,63,33,51,52,52,37,51,75,70,60,44,44,34,37,25,42,22,41,58,26,66,75,70,38,93,52,38,68,58,52,53,47,51,45,42,73,72,68,31,47,74,41,77,30,29,89,88,36,29,30,39,38,38,36,37,74,56,43,58,58,40,30,50,39,60,44,27,50,20,53,78,66,35,30,71,52,34,39,85,41,70,90,52,69,73,44,68,46,27,57,32,51,67,61,44,93,83,48,53,62,75,71,58,39,39,63,34,52,53,52,36,52,75,69,57,45,43,35,37,26,42,23,41,58,28,66,75,71,38,91,53,38,68,58,53,51,48,50,45,40,73,73,66,31,48,74,42,79,29,29,90

Nearest PDB structures (foldseek):
  4bqq-assembly1_A  TM=4.928E-01  e=1.561E+00  Lomovskayavirus C31
  8ik1-assembly2_B  TM=4.460E-01  e=8.504E-01  Geobacillus sp. PA-3
  7ag7-assembly3_F-2  TM=3.389E-01  e=6.446E+00  Salmonella enterica subsp. enterica serovar Typhimurium str. LT2
  6tqe-assembly1_A  TM=2.793E-01  e=3.067E+00  Mycobacterium tuberculosis
  4bqq-assembly1_A  TM=4.923E-01  e=9.460E-01  Lomovskayavirus C31

pLDDT: mean 97.77, std 0.95, range [94.19, 98.94]

Sequence (210 aa):
MKIAIVICEKLSYECSAIGCFNAFNKKEKAFEIYKNDNIELFGLFHCNGCNSDLNKDLDYKITQLKKFNVEIIHLAKCIEVECFRYCEIKRFFENKGFKVIEGTHMKIAIVICEKLSYECSAIGCFNAFNKKEKAFEIYKNDNIELFGLFHCNGCNSDLNKDLDYKITQLKKFNVEIIHLAKCIEVECFRYCEIKRFFENKGFKVIEGTH

Radius of gyration: 16.03 Å; Cα contacts (8 Å, |Δi|>4): 402; chains: 2; bounding box: 43×44×34 Å

Foldseek 3Di:
DEEEEEEAPVCVVVDPCVQLVVCCVVCHDLSVVCVPHDYDYDYYYYQQHQPDDNCPPCVVVLVVCVVVPHAEYEYAVNCVVPHPCSVVVCVVVVVSRHHYTYHRD/DEEEEEEAPVCVVPDPCVQLVVCCVVCHDLSVVCVPHDYDYDYYYYCQHQPDDNCPPCVVVLVVCVVVPHAEYEYAVNCVVPHPCSVVVCVVCVVSRHHYTYHRD

InterPro domains:
  IPR014925 CGGC domain [PF08821] (2-105)
  IPR014925 CGGC domain [SM01078] (2-105)

Organism: NCBI:txid1533